Protein AF-A0A838TZ00-F1 (afdb_monomer_lite)

Structure (mmCIF, N/CA/C/O backbone):
data_AF-A0A838TZ00-F1
#
_entry.id   AF-A0A838TZ00-F1
#
loop_
_atom_site.group_PDB
_atom_site.id
_atom_site.type_symbol
_atom_site.label_atom_id
_atom_site.label_alt_id
_atom_site.label_comp_id
_atom_site.label_asym_id
_atom_site.label_entity_id
_atom_site.label_seq_id
_atom_site.pdbx_PDB_ins_code
_atom_site.Cartn_x
_atom_site.Cartn_y
_atom_site.Cartn_z
_atom_site.occupancy
_atom_site.B_iso_or_equiv
_atom_site.auth_seq_id
_atom_site.auth_comp_id
_atom_site.auth_asym_id
_atom_site.auth_atom_id
_atom_site.pdbx_PDB_model_num
ATOM 1 N N . ALA A 1 1 ? 27.519 -2.259 -32.009 1.00 69.12 1 ALA A N 1
ATOM 2 C CA . ALA A 1 1 ? 26.395 -1.758 -32.827 1.00 69.12 1 ALA A CA 1
ATOM 3 C C . ALA A 1 1 ? 25.475 -2.921 -33.179 1.00 69.12 1 ALA A C 1
ATOM 5 O O . ALA A 1 1 ? 25.953 -3.898 -33.750 1.00 69.12 1 ALA A O 1
ATOM 6 N N . LEU A 1 2 ? 24.196 -2.841 -32.804 1.00 78.75 2 LEU A N 1
ATOM 7 C CA . LEU A 1 2 ? 23.171 -3.764 -33.293 1.00 78.75 2 LEU A CA 1
ATOM 8 C C . LEU A 1 2 ? 22.953 -3.469 -34.786 1.00 78.75 2 LEU A C 1
ATOM 10 O O . LEU A 1 2 ? 22.791 -2.309 -35.154 1.00 78.75 2 LEU A O 1
ATOM 14 N N . ARG A 1 3 ? 23.019 -4.486 -35.647 1.00 84.69 3 ARG A N 1
ATOM 15 C CA . ARG A 1 3 ? 22.801 -4.354 -37.095 1.00 84.69 3 ARG A CA 1
ATOM 16 C C . ARG A 1 3 ? 21.682 -5.307 -37.485 1.00 84.69 3 ARG A C 1
ATOM 18 O O . ARG A 1 3 ? 21.780 -6.484 -37.151 1.00 84.69 3 ARG A O 1
ATOM 25 N N . LEU A 1 4 ? 20.656 -4.775 -38.138 1.00 83.44 4 LEU A N 1
ATOM 26 C CA . LEU A 1 4 ? 19.490 -5.506 -38.623 1.00 83.44 4 LEU A CA 1
ATOM 27 C C . LEU A 1 4 ? 19.186 -5.029 -40.042 1.00 83.44 4 LEU A C 1
ATOM 29 O O . LEU A 1 4 ? 19.286 -3.833 -40.330 1.00 83.44 4 LEU A O 1
ATOM 33 N N . ARG A 1 5 ? 18.829 -5.955 -40.923 1.00 87.56 5 ARG A N 1
ATOM 34 C CA . ARG A 1 5 ? 18.183 -5.667 -42.208 1.00 87.56 5 ARG A CA 1
ATOM 35 C C . ARG A 1 5 ? 16.665 -5.549 -42.007 1.00 87.56 5 ARG A C 1
ATOM 37 O O . ARG A 1 5 ? 16.161 -5.962 -40.960 1.00 87.56 5 ARG A O 1
ATOM 44 N N . PRO A 1 6 ? 15.912 -5.008 -42.984 1.00 83.25 6 PRO A N 1
ATOM 45 C CA . PRO A 1 6 ? 14.455 -5.095 -42.956 1.00 83.25 6 PRO A CA 1
ATOM 46 C C . PRO A 1 6 ? 13.998 -6.539 -42.691 1.00 83.25 6 PRO A C 1
ATOM 48 O O . PRO A 1 6 ? 14.545 -7.469 -43.280 1.00 83.25 6 PRO A O 1
ATOM 51 N N . ASN A 1 7 ? 13.024 -6.703 -41.794 1.00 81.25 7 ASN A N 1
ATOM 52 C CA . ASN A 1 7 ? 12.459 -7.983 -41.339 1.00 81.25 7 ASN A CA 1
ATOM 53 C C . ASN A 1 7 ? 13.383 -8.889 -40.496 1.00 81.25 7 ASN A C 1
ATOM 55 O O . ASN A 1 7 ? 12.968 -9.983 -40.119 1.00 81.25 7 ASN A O 1
ATOM 59 N N . GLU A 1 8 ? 14.596 -8.457 -40.134 1.00 89.94 8 GLU A N 1
ATOM 60 C CA . GLU A 1 8 ? 15.416 -9.175 -39.149 1.00 89.94 8 GLU A CA 1
ATOM 61 C C . GLU A 1 8 ? 15.035 -8.771 -37.719 1.00 89.94 8 GLU A C 1
ATOM 63 O O . GLU A 1 8 ? 14.892 -7.589 -37.399 1.00 89.94 8 GLU A O 1
ATOM 68 N N . SER A 1 9 ? 14.934 -9.756 -36.828 1.00 84.88 9 SER A N 1
ATOM 69 C CA . SER A 1 9 ? 14.773 -9.545 -35.392 1.00 84.88 9 SER A CA 1
ATOM 70 C C . SER A 1 9 ? 15.991 -10.071 -34.637 1.00 84.88 9 SER A C 1
ATOM 72 O O . SER A 1 9 ? 16.660 -11.019 -35.052 1.00 84.88 9 SER A O 1
ATOM 74 N N . ARG A 1 10 ? 16.315 -9.431 -33.510 1.00 84.38 10 ARG A N 1
ATOM 75 C CA . ARG A 1 10 ? 17.354 -9.912 -32.600 1.00 84.38 10 ARG A CA 1
ATOM 76 C C . ARG A 1 10 ? 16.986 -9.593 -31.164 1.00 84.38 10 ARG A C 1
ATOM 78 O O . ARG A 1 10 ? 16.705 -8.445 -30.833 1.00 84.38 10 ARG A O 1
ATOM 85 N N . THR A 1 11 ? 17.070 -10.603 -30.313 1.00 85.19 11 THR A N 1
ATOM 86 C CA . THR A 1 11 ? 16.942 -10.441 -28.866 1.00 85.19 11 THR A CA 1
ATOM 87 C C . THR A 1 11 ? 18.262 -9.942 -28.288 1.00 85.19 11 THR A C 1
ATOM 89 O O . THR A 1 11 ? 19.331 -10.476 -28.596 1.00 85.19 11 THR A O 1
ATOM 92 N N . VAL A 1 12 ? 18.190 -8.910 -27.451 1.00 82.81 12 VAL A N 1
ATOM 93 C CA . VAL A 1 12 ? 19.322 -8.393 -26.676 1.00 82.81 12 VAL A CA 1
ATOM 94 C C . VAL A 1 12 ? 18.981 -8.536 -25.201 1.00 82.81 12 VAL A C 1
ATOM 96 O O . VAL A 1 12 ? 17.941 -8.057 -24.759 1.00 82.81 12 VAL A O 1
ATOM 99 N N . THR A 1 13 ? 19.867 -9.175 -24.443 1.00 83.19 13 THR A N 1
ATOM 100 C CA . THR A 1 13 ? 19.720 -9.304 -22.992 1.00 83.19 13 THR A CA 1
ATOM 101 C C . THR A 1 13 ? 20.388 -8.124 -22.300 1.00 83.19 13 THR A C 1
ATOM 103 O O . THR A 1 13 ? 21.567 -7.851 -22.532 1.00 83.19 13 THR A O 1
ATOM 106 N N . VAL A 1 14 ? 19.644 -7.448 -21.427 1.00 80.94 14 VAL A N 1
ATOM 107 C CA . VAL A 1 14 ? 20.158 -6.397 -20.544 1.00 80.94 14 VAL A CA 1
ATOM 108 C C . VAL A 1 14 ? 20.059 -6.904 -19.112 1.00 80.94 14 VAL A C 1
ATOM 110 O O . VAL A 1 14 ? 18.968 -7.190 -18.630 1.00 80.94 14 VAL A O 1
ATOM 113 N N . ASN A 1 15 ? 21.201 -7.017 -18.434 1.00 84.94 15 ASN A N 1
ATOM 114 C CA . ASN A 1 15 ? 21.233 -7.364 -17.017 1.00 84.94 15 ASN A CA 1
ATOM 115 C C . ASN A 1 15 ? 21.097 -6.085 -16.194 1.00 84.94 15 ASN A C 1
ATOM 117 O O . ASN A 1 15 ? 21.977 -5.224 -16.232 1.00 84.94 15 ASN A O 1
ATOM 121 N N . LEU A 1 16 ? 19.998 -5.966 -15.455 1.00 84.69 16 LEU A N 1
ATOM 122 C CA . LEU A 1 16 ? 19.763 -4.861 -14.533 1.00 84.69 16 LEU A CA 1
ATOM 123 C C . LEU A 1 16 ? 20.171 -5.275 -13.121 1.00 84.69 16 LEU A C 1
ATOM 125 O O . LEU A 1 16 ? 19.889 -6.390 -12.686 1.00 84.69 16 LEU A O 1
ATOM 129 N N . LYS A 1 17 ? 20.811 -4.361 -12.393 1.00 87.00 17 LYS A N 1
ATOM 130 C CA . LYS A 1 17 ? 21.143 -4.535 -10.980 1.00 87.00 17 LYS A CA 1
ATOM 131 C C . LYS A 1 17 ? 20.644 -3.321 -10.212 1.00 87.00 17 LYS A C 1
ATOM 133 O O . LYS A 1 17 ? 21.044 -2.201 -10.519 1.00 87.00 17 LYS A O 1
ATOM 138 N N . ALA A 1 18 ? 19.797 -3.552 -9.214 1.00 87.19 18 ALA A N 1
ATOM 139 C CA . ALA A 1 18 ? 19.449 -2.519 -8.252 1.00 87.19 18 ALA A CA 1
ATOM 140 C C . ALA A 1 18 ? 20.700 -2.141 -7.450 1.00 87.19 18 ALA A C 1
ATOM 142 O O . ALA A 1 18 ? 21.422 -3.014 -6.957 1.00 87.19 18 ALA A O 1
ATOM 143 N N . LEU A 1 19 ? 20.968 -0.843 -7.359 1.00 86.25 19 LEU A N 1
ATOM 144 C CA . LEU A 1 19 ? 22.100 -0.303 -6.620 1.00 86.25 19 LEU A CA 1
ATOM 145 C C . LEU A 1 19 ? 21.624 0.259 -5.278 1.00 86.25 19 LEU A C 1
ATOM 147 O O . LEU A 1 19 ? 20.473 0.693 -5.170 1.00 86.25 19 LEU A O 1
ATOM 151 N N . PRO A 1 20 ? 22.480 0.221 -4.251 1.00 85.12 20 PRO A N 1
ATOM 152 C CA . PRO A 1 20 ? 22.176 0.866 -2.989 1.00 85.12 20 PRO A CA 1
ATOM 153 C C . PRO A 1 20 ? 22.172 2.390 -3.127 1.00 85.12 20 PRO A C 1
ATOM 155 O O . PRO A 1 20 ? 22.689 2.942 -4.099 1.00 85.12 20 PRO A O 1
ATOM 158 N N . ILE A 1 21 ? 21.559 3.064 -2.153 1.00 79.56 21 ILE A N 1
ATOM 159 C CA . ILE A 1 21 ? 21.516 4.535 -2.113 1.00 79.56 21 ILE A CA 1
ATOM 160 C C . ILE A 1 21 ? 22.908 5.100 -1.805 1.00 79.56 21 ILE A C 1
ATOM 162 O O . ILE A 1 21 ? 23.265 6.172 -2.288 1.00 79.56 21 ILE A O 1
ATOM 166 N N . ASP A 1 22 ? 23.691 4.364 -1.021 1.00 83.31 22 ASP A N 1
ATOM 167 C CA . ASP A 1 22 ? 25.067 4.682 -0.656 1.00 83.31 22 ASP A CA 1
ATOM 168 C C . ASP A 1 22 ? 25.920 3.404 -0.608 1.00 83.31 22 ASP A C 1
ATOM 170 O O . ASP A 1 22 ? 25.396 2.290 -0.594 1.00 83.31 22 ASP A O 1
ATOM 174 N N . ASP A 1 23 ? 27.243 3.554 -0.539 1.00 83.12 23 ASP A N 1
ATOM 175 C CA . ASP A 1 23 ? 28.192 2.427 -0.528 1.00 83.12 23 ASP A CA 1
ATOM 176 C C . ASP A 1 23 ? 28.057 1.501 0.698 1.00 83.12 23 ASP A C 1
ATOM 178 O O . ASP A 1 23 ? 28.681 0.440 0.747 1.00 83.12 23 ASP A O 1
ATOM 182 N N . SER A 1 24 ? 27.259 1.885 1.699 1.00 75.88 24 SER A N 1
ATOM 183 C CA . SER A 1 24 ? 27.093 1.157 2.960 1.00 75.88 24 SER A CA 1
ATOM 184 C C . SER A 1 24 ? 25.763 0.411 3.084 1.00 75.88 24 SER A C 1
ATOM 186 O O . SER A 1 24 ? 25.564 -0.341 4.041 1.00 75.88 24 SER A O 1
ATOM 188 N N . SER A 1 25 ? 24.841 0.609 2.142 1.00 83.06 25 SER A N 1
ATOM 189 C CA . SER A 1 25 ? 23.479 0.086 2.214 1.00 83.06 25 SER A CA 1
ATOM 190 C C . SER A 1 25 ? 23.246 -1.068 1.241 1.00 83.06 25 SER A C 1
ATOM 192 O O . SER A 1 25 ? 23.996 -1.301 0.297 1.00 83.06 25 SER A O 1
ATOM 194 N N . ALA A 1 26 ? 22.189 -1.839 1.494 1.00 86.00 26 ALA A N 1
ATOM 195 C CA . ALA A 1 26 ? 21.619 -2.731 0.492 1.00 86.00 26 ALA A CA 1
ATOM 196 C C . ALA A 1 26 ? 20.686 -1.925 -0.435 1.00 86.00 26 ALA A C 1
ATOM 198 O O . ALA A 1 26 ? 20.138 -0.905 0.001 1.00 86.00 26 ALA A O 1
ATOM 199 N N . PRO A 1 27 ? 20.465 -2.360 -1.692 1.00 87.44 27 PRO A N 1
ATOM 200 C CA . PRO A 1 27 ? 19.412 -1.785 -2.525 1.0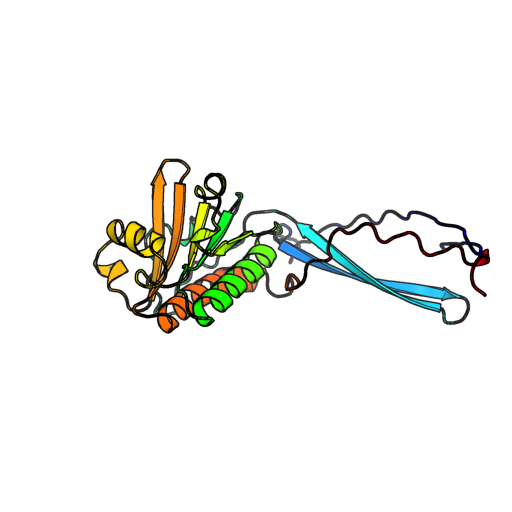0 87.44 27 PRO A CA 1
ATOM 201 C C . PRO A 1 27 ? 18.063 -1.873 -1.807 1.00 87.44 27 PRO A C 1
ATOM 203 O O . PRO A 1 27 ? 17.740 -2.895 -1.196 1.00 87.44 27 PRO A O 1
ATOM 206 N N . LEU A 1 28 ? 17.283 -0.794 -1.868 1.00 88.94 28 LEU A N 1
ATOM 207 C CA . LEU A 1 28 ? 15.944 -0.787 -1.292 1.00 88.94 28 LEU A CA 1
ATOM 208 C C . LEU A 1 28 ? 15.001 -1.655 -2.129 1.00 88.94 28 LEU A C 1
ATOM 210 O O . LEU A 1 28 ? 15.030 -1.561 -3.349 1.00 88.94 28 LEU A O 1
ATOM 214 N N . PRO A 1 29 ? 14.129 -2.467 -1.520 1.00 89.56 29 PRO A N 1
ATOM 215 C CA . PRO A 1 29 ? 13.027 -3.075 -2.249 1.00 89.56 29 PRO A CA 1
ATOM 216 C C . PRO A 1 29 ? 12.157 -2.020 -2.927 1.00 89.56 29 PRO A C 1
ATOM 218 O O . PRO A 1 29 ? 12.049 -0.892 -2.443 1.00 89.56 29 PRO A O 1
ATOM 221 N N . GLY A 1 30 ? 11.517 -2.402 -4.028 1.00 88.56 30 GLY A N 1
ATOM 222 C CA . GLY A 1 30 ? 10.577 -1.517 -4.688 1.00 88.56 30 GLY A CA 1
ATOM 223 C C . GLY A 1 30 ? 10.478 -1.671 -6.192 1.00 88.56 30 GLY A C 1
ATOM 224 O O . GLY A 1 30 ? 10.888 -2.665 -6.801 1.00 88.56 30 GLY A O 1
ATOM 225 N N . PHE A 1 31 ? 9.874 -0.650 -6.775 1.00 85.62 31 PHE A N 1
ATOM 226 C CA . PHE A 1 31 ? 9.663 -0.505 -8.202 1.00 85.62 31 PHE A CA 1
ATOM 227 C C . PHE A 1 31 ? 10.723 0.431 -8.804 1.00 85.62 31 PHE A C 1
ATOM 229 O O . PHE A 1 31 ? 11.105 1.430 -8.207 1.00 85.62 31 PHE A O 1
ATOM 236 N N . TYR A 1 32 ? 11.210 0.132 -10.001 1.00 84.19 32 TYR A N 1
ATOM 237 C CA . TYR A 1 32 ? 12.257 0.893 -10.676 1.00 84.19 32 TYR A CA 1
ATOM 238 C C . TYR A 1 32 ? 11.840 1.207 -12.108 1.00 84.19 32 TYR A C 1
ATOM 240 O O . TYR A 1 32 ? 11.400 0.328 -12.852 1.00 84.19 32 TYR A O 1
ATOM 248 N N . HIS A 1 33 ? 12.034 2.460 -12.514 1.00 83.94 33 HIS A N 1
ATOM 249 C CA . HIS A 1 33 ? 11.867 2.874 -13.901 1.00 83.94 33 HIS A CA 1
ATOM 250 C C . HIS A 1 33 ? 13.195 2.767 -14.642 1.00 83.94 33 HIS A C 1
ATOM 252 O O . HIS A 1 33 ? 14.207 3.314 -14.205 1.00 83.94 33 HIS A O 1
ATOM 258 N N . VAL A 1 34 ? 13.182 2.125 -15.807 1.00 83.81 34 VAL A N 1
ATOM 259 C CA . VAL A 1 34 ? 14.322 2.144 -16.726 1.00 83.81 34 VAL A CA 1
ATOM 260 C C . VAL A 1 34 ? 13.878 2.782 -18.031 1.00 83.81 34 VAL A C 1
ATOM 262 O O . VAL A 1 34 ? 13.031 2.246 -18.746 1.00 83.81 34 VAL A O 1
ATOM 265 N N . PHE A 1 35 ? 14.472 3.930 -18.344 1.00 85.12 35 PHE A N 1
ATOM 266 C CA . PHE A 1 35 ? 14.266 4.639 -19.600 1.00 85.12 35 PHE A CA 1
ATOM 267 C C . PHE A 1 35 ? 15.384 4.275 -20.573 1.00 85.12 35 PHE A C 1
ATOM 269 O O . PHE A 1 35 ? 16.566 4.447 -20.280 1.00 85.12 35 PHE A O 1
ATOM 276 N N . LEU A 1 36 ? 15.007 3.770 -21.741 1.00 85.31 36 LEU A N 1
ATOM 277 C CA . LEU A 1 36 ? 15.925 3.406 -22.810 1.00 85.31 36 LEU A CA 1
ATOM 278 C C . LEU A 1 36 ? 15.862 4.475 -23.896 1.00 85.31 36 LEU A C 1
ATOM 280 O O . LEU A 1 36 ? 14.789 4.784 -24.410 1.00 85.31 36 LEU A O 1
ATOM 284 N N . ARG A 1 37 ? 17.021 5.010 -24.275 1.00 87.25 37 ARG A N 1
ATOM 285 C CA . ARG A 1 37 ? 17.193 5.844 -25.467 1.00 87.25 37 ARG A CA 1
ATOM 286 C C . ARG A 1 37 ? 18.022 5.054 -26.469 1.00 87.25 37 ARG A C 1
ATOM 288 O O . ARG A 1 37 ? 19.126 4.622 -26.151 1.00 87.25 37 ARG A O 1
ATOM 295 N N . ILE A 1 38 ? 17.468 4.838 -27.655 1.00 85.94 38 ILE A N 1
ATOM 296 C CA . ILE A 1 38 ? 18.085 4.063 -28.728 1.00 85.94 38 ILE A CA 1
ATOM 297 C C . ILE A 1 38 ? 18.401 5.026 -29.866 1.00 85.94 38 ILE A C 1
ATOM 299 O O . ILE A 1 38 ? 17.497 5.628 -30.444 1.00 85.94 38 ILE A O 1
ATOM 303 N N . GLU A 1 39 ? 19.687 5.146 -30.177 1.00 88.06 39 GLU A N 1
ATOM 304 C CA . GLU A 1 39 ? 20.200 5.966 -31.272 1.00 88.06 39 GLU A CA 1
ATOM 305 C C . GLU A 1 39 ? 20.787 5.073 -32.363 1.00 88.06 39 GLU A C 1
ATOM 307 O O . GLU A 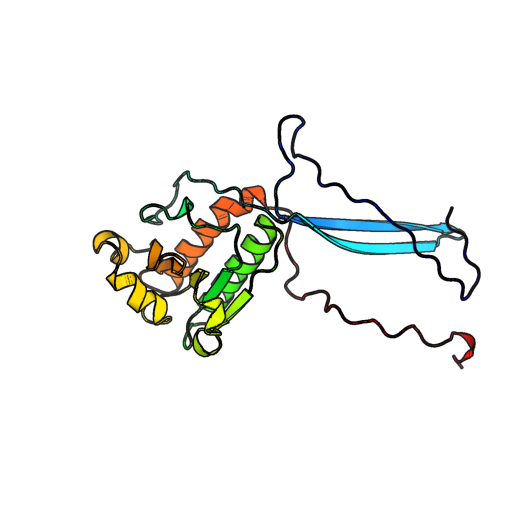1 39 ? 21.501 4.106 -32.080 1.00 88.06 39 GLU A O 1
ATOM 312 N N . GLY A 1 40 ? 20.469 5.387 -33.615 1.00 83.38 40 GLY A N 1
ATOM 313 C CA . GLY A 1 40 ? 20.948 4.686 -34.799 1.00 83.38 40 GLY A CA 1
ATOM 314 C C . GLY A 1 40 ? 21.402 5.643 -35.900 1.00 83.38 40 GLY A C 1
ATOM 315 O O . GLY A 1 40 ? 21.450 6.857 -35.724 1.00 83.38 40 GLY A O 1
ATOM 316 N N . ASN A 1 41 ? 21.746 5.080 -37.057 1.00 84.88 41 ASN A N 1
ATOM 317 C CA . ASN A 1 41 ? 22.180 5.861 -38.216 1.00 84.88 41 ASN A CA 1
ATOM 318 C C . ASN A 1 41 ? 21.028 6.702 -38.792 1.00 84.88 41 ASN A C 1
ATOM 320 O O . ASN A 1 41 ? 19.876 6.274 -38.752 1.00 84.88 41 ASN A O 1
ATOM 324 N N . GLY A 1 42 ? 21.364 7.845 -39.400 1.00 82.00 42 GLY A N 1
ATOM 325 C CA . GLY A 1 42 ? 20.399 8.694 -40.110 1.00 82.00 42 GLY A CA 1
ATOM 326 C C . GLY A 1 42 ? 19.351 9.313 -39.187 1.00 82.00 42 GLY A C 1
ATOM 327 O O . GLY A 1 42 ? 18.164 9.234 -39.485 1.00 82.00 42 GLY A O 1
ATOM 328 N N . ASP A 1 43 ? 19.788 9.849 -38.045 1.00 83.25 43 ASP A N 1
ATOM 329 C CA . ASP A 1 43 ? 18.937 10.488 -37.029 1.00 83.25 43 ASP A CA 1
ATOM 330 C C . ASP A 1 43 ? 17.851 9.573 -36.435 1.00 83.25 43 ASP A C 1
ATOM 332 O O . ASP A 1 43 ? 16.864 10.033 -35.853 1.00 83.25 43 ASP A O 1
ATOM 336 N N . LEU A 1 44 ? 18.024 8.249 -36.544 1.00 81.25 44 LEU A N 1
ATOM 337 C CA . LEU A 1 44 ? 17.100 7.295 -35.950 1.00 81.25 44 LEU A CA 1
ATOM 338 C C . LEU A 1 44 ? 17.164 7.391 -34.423 1.00 81.25 44 LEU A C 1
ATOM 340 O O . LEU A 1 44 ? 18.092 6.891 -33.792 1.00 81.25 44 LEU A O 1
ATOM 344 N N . LEU A 1 45 ? 16.123 7.974 -33.840 1.00 86.25 45 LEU A N 1
ATOM 345 C CA . LEU A 1 45 ? 15.937 8.089 -32.401 1.00 86.25 45 LEU A CA 1
ATOM 346 C C . LEU A 1 45 ? 14.665 7.350 -31.980 1.00 86.25 45 LEU A C 1
ATOM 348 O O . LEU A 1 45 ? 13.583 7.560 -32.541 1.00 86.25 45 LEU A O 1
ATOM 352 N N . ARG A 1 46 ? 14.789 6.454 -31.002 1.00 84.06 46 ARG A N 1
ATOM 353 C CA . ARG A 1 46 ? 13.669 5.731 -30.387 1.00 84.06 46 ARG A CA 1
ATOM 354 C C . ARG A 1 46 ? 13.815 5.729 -28.872 1.00 84.06 46 ARG A C 1
ATOM 356 O O . ARG A 1 46 ? 14.921 5.801 -28.342 1.00 84.06 46 ARG A O 1
ATOM 363 N N . TYR A 1 47 ? 12.685 5.607 -28.191 1.00 84.62 47 TYR A N 1
ATOM 364 C CA . TYR A 1 47 ? 12.625 5.515 -26.741 1.00 84.62 47 TYR A CA 1
ATOM 365 C C . TYR A 1 47 ? 11.871 4.257 -26.333 1.00 84.62 47 TYR A C 1
ATOM 367 O O . TYR A 1 47 ? 10.918 3.852 -26.997 1.00 84.62 47 TYR A O 1
ATOM 375 N N . GLY A 1 48 ? 12.308 3.657 -25.237 1.00 83.06 48 GLY A N 1
ATOM 376 C CA . GLY A 1 48 ? 11.625 2.568 -24.564 1.00 83.06 48 GLY A CA 1
ATOM 377 C C . GLY A 1 48 ? 11.545 2.854 -23.075 1.00 83.06 48 GLY A C 1
ATOM 378 O O . GLY A 1 48 ? 12.315 3.645 -22.530 1.00 83.06 48 GLY A O 1
ATOM 379 N N . TRP A 1 49 ? 10.615 2.194 -22.410 1.00 80.44 49 TRP A N 1
ATOM 380 C CA . TRP A 1 49 ? 10.541 2.182 -20.961 1.00 80.44 49 TRP A CA 1
ATOM 381 C C . TRP A 1 49 ? 10.197 0.766 -20.512 1.00 80.44 49 TRP A C 1
ATOM 383 O O . TRP A 1 49 ? 9.369 0.101 -21.132 1.00 80.44 49 TRP A O 1
ATOM 393 N N . MET A 1 50 ? 10.862 0.311 -19.456 1.00 82.50 50 MET A N 1
ATOM 394 C CA . MET A 1 50 ? 10.540 -0.919 -18.745 1.00 82.50 50 MET A CA 1
ATOM 395 C C . MET A 1 50 ? 10.400 -0.676 -17.240 1.00 82.50 50 MET A C 1
ATOM 397 O O . MET A 1 50 ? 11.019 0.222 -16.657 1.00 82.50 50 MET A O 1
ATOM 401 N N . GLU A 1 51 ? 9.581 -1.515 -16.624 1.00 83.44 51 GLU A N 1
ATOM 402 C CA . GLU A 1 51 ? 9.414 -1.605 -15.181 1.00 83.44 51 GLU A CA 1
ATOM 403 C C . GLU A 1 51 ? 10.313 -2.729 -14.668 1.00 83.44 51 GLU A C 1
ATOM 405 O O . GLU A 1 51 ? 10.278 -3.844 -15.188 1.00 83.44 51 GLU A O 1
ATOM 410 N N . ALA A 1 52 ? 11.127 -2.443 -13.658 1.00 86.62 52 ALA A N 1
ATOM 411 C CA . ALA A 1 52 ? 11.899 -3.449 -12.946 1.00 86.62 52 ALA A CA 1
ATOM 412 C C . ALA A 1 52 ? 11.449 -3.483 -11.488 1.00 86.62 52 ALA A C 1
ATOM 414 O O . ALA A 1 52 ? 11.114 -2.460 -10.898 1.00 86.62 52 ALA A O 1
ATOM 415 N N . ARG A 1 53 ? 11.410 -4.675 -10.903 1.00 87.75 53 ARG A N 1
ATOM 416 C CA . ARG A 1 53 ? 10.886 -4.894 -9.557 1.00 87.75 53 ARG A CA 1
ATOM 417 C C . ARG A 1 53 ? 11.928 -5.623 -8.725 1.00 87.75 53 ARG A C 1
ATOM 419 O O . ARG A 1 53 ? 12.456 -6.640 -9.169 1.00 87.75 53 ARG A O 1
ATOM 426 N N . LEU A 1 54 ? 12.205 -5.110 -7.529 1.00 90.12 54 LEU A N 1
ATOM 427 C CA . LEU A 1 54 ? 12.987 -5.794 -6.504 1.00 90.12 54 LEU A CA 1
ATOM 428 C C . LEU A 1 54 ? 12.064 -6.105 -5.321 1.00 90.12 54 LEU A C 1
ATOM 430 O O . LEU A 1 54 ? 11.860 -5.234 -4.472 1.00 90.12 54 LEU A O 1
ATOM 434 N N . PRO A 1 55 ? 11.477 -7.312 -5.262 1.00 91.06 55 PRO A N 1
ATOM 435 C CA . PRO A 1 55 ? 10.648 -7.709 -4.137 1.00 91.06 55 PRO A CA 1
ATOM 436 C C . PRO A 1 55 ? 11.431 -7.698 -2.824 1.00 91.06 55 PRO A C 1
ATOM 438 O O . PRO A 1 55 ? 12.573 -8.154 -2.767 1.00 91.06 55 PRO A O 1
ATOM 441 N N . GLY A 1 56 ? 10.802 -7.217 -1.757 1.00 89.62 56 GLY A N 1
ATOM 442 C CA . GLY A 1 56 ? 11.370 -7.287 -0.416 1.00 89.62 56 GLY A CA 1
ATOM 443 C C . GLY A 1 56 ? 10.590 -6.482 0.614 1.00 89.62 56 GLY A C 1
ATOM 444 O O . GLY A 1 56 ? 9.540 -5.896 0.329 1.00 89.62 56 GLY A O 1
ATOM 445 N N . ARG A 1 57 ? 11.097 -6.480 1.845 1.00 89.56 57 ARG A N 1
ATOM 446 C CA . ARG A 1 57 ? 10.455 -5.811 2.976 1.00 89.56 57 ARG A CA 1
ATOM 447 C C . ARG A 1 57 ? 10.598 -4.292 2.877 1.00 89.56 57 ARG A C 1
ATOM 449 O O . ARG A 1 57 ? 11.710 -3.769 2.934 1.00 89.56 57 ARG A O 1
ATOM 456 N N . ALA A 1 58 ? 9.469 -3.587 2.811 1.00 89.81 58 ALA A N 1
ATOM 457 C CA . ALA A 1 58 ? 9.466 -2.129 2.835 1.00 89.81 58 ALA A CA 1
ATOM 458 C C . ALA A 1 58 ? 10.103 -1.594 4.125 1.00 89.81 58 ALA A C 1
ATOM 460 O O . ALA A 1 58 ? 9.844 -2.083 5.231 1.00 89.81 58 ALA A O 1
ATOM 461 N N . LYS A 1 59 ? 10.920 -0.550 3.980 1.00 90.00 59 LYS A N 1
ATOM 462 C CA . LYS A 1 59 ? 11.433 0.219 5.113 1.00 90.00 59 LYS A CA 1
ATOM 463 C C . LYS A 1 59 ? 10.327 1.142 5.620 1.00 90.00 59 LYS A C 1
ATOM 465 O O . LYS A 1 59 ? 9.705 1.844 4.829 1.00 90.00 59 LYS A O 1
ATOM 470 N N . ILE A 1 60 ? 10.095 1.148 6.930 1.00 91.44 60 ILE A N 1
ATOM 471 C CA . ILE A 1 60 ? 9.044 1.946 7.571 1.00 91.44 60 ILE A CA 1
ATOM 472 C C . ILE A 1 60 ? 9.684 2.913 8.562 1.00 91.44 60 ILE A C 1
ATOM 474 O O . ILE A 1 60 ? 10.493 2.518 9.400 1.00 91.44 60 ILE A O 1
ATOM 478 N N . ASP A 1 61 ? 9.306 4.182 8.466 1.00 92.00 61 ASP A N 1
ATOM 479 C CA . ASP A 1 61 ? 9.571 5.181 9.491 1.00 92.00 61 ASP A CA 1
ATOM 480 C C . ASP A 1 61 ? 8.624 5.006 10.675 1.00 92.00 61 ASP A C 1
ATOM 482 O O . ASP A 1 61 ? 7.407 5.063 10.512 1.00 92.00 61 ASP A O 1
ATOM 486 N N . THR A 1 62 ? 9.181 4.826 11.866 1.00 91.19 62 THR A N 1
ATOM 487 C CA . THR A 1 62 ? 8.400 4.641 13.095 1.00 91.19 62 THR A CA 1
ATOM 488 C C . THR A 1 62 ? 8.255 5.930 13.906 1.00 91.19 62 THR A C 1
ATOM 490 O O . THR A 1 62 ? 7.545 5.937 14.909 1.00 91.19 62 THR A O 1
ATOM 493 N N . GLU A 1 63 ? 8.873 7.040 13.481 1.00 87.44 63 GLU A N 1
ATOM 494 C CA . GLU A 1 63 ? 8.753 8.326 14.173 1.00 87.44 63 GLU A CA 1
ATOM 495 C C . GLU A 1 63 ? 7.342 8.912 14.027 1.00 87.44 63 GLU A C 1
ATOM 497 O O . GLU A 1 63 ? 6.967 9.410 12.968 1.00 87.44 63 GLU A O 1
ATOM 502 N N . THR A 1 64 ? 6.546 8.950 15.092 1.00 73.44 64 THR A N 1
ATOM 503 C CA . THR A 1 64 ? 5.205 9.557 15.063 1.00 73.44 64 THR A CA 1
ATOM 504 C C . THR A 1 64 ? 5.276 11.081 15.226 1.00 73.44 64 THR A C 1
ATOM 506 O O . THR A 1 64 ? 5.675 11.573 16.279 1.00 73.44 64 THR A O 1
ATOM 509 N N . LYS A 1 65 ? 4.868 11.841 14.197 1.00 75.44 65 LYS A N 1
ATOM 510 C CA . LYS A 1 65 ? 4.843 13.327 14.190 1.00 75.44 65 LYS A CA 1
ATOM 511 C C . LYS A 1 65 ? 3.460 13.925 13.904 1.00 75.44 65 LYS A C 1
ATOM 513 O O . LYS A 1 65 ? 3.349 15.105 13.586 1.00 75.44 65 LYS A O 1
ATOM 518 N N . THR A 1 66 ? 2.410 13.115 13.961 1.00 84.25 66 THR A N 1
ATOM 519 C CA . THR A 1 66 ? 1.051 13.507 13.573 1.00 84.25 66 THR A CA 1
ATOM 520 C C . THR A 1 66 ? 0.038 13.079 14.624 1.00 84.25 66 THR A C 1
ATOM 522 O O . THR A 1 66 ? 0.365 12.360 15.564 1.00 84.25 66 THR A O 1
ATOM 525 N N . ASN A 1 67 ? -1.211 13.515 14.458 1.00 90.56 67 ASN A N 1
ATOM 526 C CA . ASN A 1 67 ? -2.300 13.205 15.387 1.00 90.56 67 ASN A CA 1
ATOM 527 C C . ASN A 1 67 ? -2.877 11.788 15.198 1.00 90.56 67 ASN A C 1
ATOM 529 O O . ASN A 1 67 ? -3.935 11.490 15.745 1.00 90.56 67 ASN A O 1
ATOM 533 N N . VAL A 1 68 ? -2.272 10.945 14.350 1.00 96.00 68 VAL A N 1
ATOM 534 C CA . VAL A 1 68 ? -2.722 9.559 14.144 1.00 96.00 68 VAL A CA 1
ATOM 535 C C . VAL A 1 68 ? -2.268 8.716 15.326 1.00 96.00 68 VAL A C 1
ATOM 537 O O . VAL A 1 68 ? -1.079 8.660 15.637 1.00 96.00 68 VAL A O 1
ATOM 540 N N . VAL A 1 69 ? -3.220 8.056 15.982 1.00 96.69 69 VAL A N 1
ATOM 541 C CA . VAL A 1 69 ? -2.920 7.160 17.099 1.00 96.69 69 VAL A CA 1
ATOM 542 C C . VAL A 1 69 ? -2.588 5.780 16.542 1.00 96.69 69 VAL A C 1
ATOM 544 O O . VAL A 1 69 ? -3.404 5.152 15.870 1.00 96.69 69 VAL A O 1
ATOM 547 N N . TYR A 1 70 ? -1.380 5.305 16.818 1.00 96.25 70 TYR A N 1
ATOM 548 C CA . TYR A 1 70 ? -0.919 3.988 16.395 1.00 96.25 70 TYR A CA 1
ATOM 549 C C . TYR A 1 70 ? -1.104 2.976 17.522 1.00 96.25 70 TYR A C 1
ATOM 551 O O . TYR A 1 70 ? -0.605 3.172 18.629 1.00 96.25 70 TYR A O 1
ATOM 559 N N . GLY A 1 71 ? -1.823 1.894 17.231 1.00 94.88 71 GLY A N 1
ATOM 560 C CA . GLY A 1 71 ? -1.900 0.731 18.105 1.00 94.88 71 GLY A CA 1
ATOM 561 C C . GLY A 1 71 ? -0.572 -0.019 18.193 1.00 94.88 71 GLY A C 1
ATOM 562 O O . GLY A 1 71 ? 0.362 0.208 17.418 1.00 94.88 71 GLY A O 1
ATOM 563 N N . GLU A 1 72 ? -0.499 -0.957 19.133 1.00 91.69 72 GLU A N 1
ATOM 564 C CA . GLU A 1 72 ? 0.678 -1.806 19.295 1.00 91.69 72 GLU A CA 1
ATOM 565 C C . GLU A 1 72 ? 0.985 -2.593 18.012 1.00 91.69 72 GLU A C 1
ATOM 567 O O . GLU A 1 72 ? 0.090 -3.064 17.309 1.00 91.69 72 GLU A O 1
ATOM 572 N N . ASN A 1 73 ? 2.276 -2.754 17.713 1.00 91.50 73 ASN A N 1
ATOM 573 C CA . ASN A 1 73 ? 2.786 -3.602 16.629 1.00 91.50 73 ASN A CA 1
ATOM 574 C C . ASN A 1 73 ? 2.305 -3.254 15.206 1.00 91.50 73 ASN A C 1
ATOM 576 O O . ASN A 1 73 ? 2.525 -4.053 14.293 1.00 91.50 73 ASN A O 1
ATOM 580 N N . VAL A 1 74 ? 1.715 -2.071 14.978 1.00 94.94 74 VAL A N 1
ATOM 581 C CA . VAL A 1 74 ? 1.2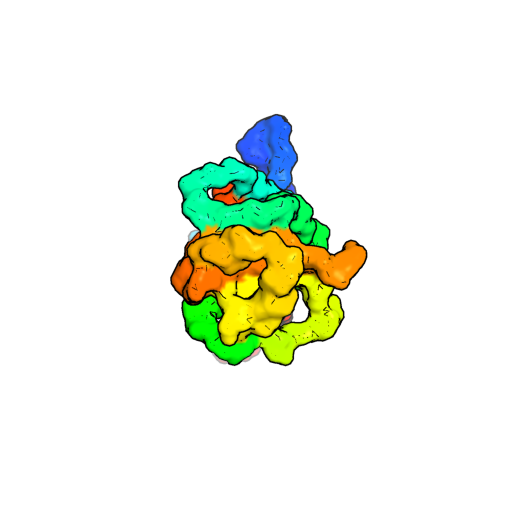92 -1.615 13.638 1.00 94.94 74 VAL A CA 1
ATOM 582 C C . VAL A 1 74 ? 2.457 -1.612 12.649 1.00 94.94 74 VAL A C 1
ATOM 584 O O . VAL A 1 74 ? 2.352 -2.167 11.560 1.00 94.94 74 VAL A O 1
ATOM 587 N N . PHE A 1 75 ? 3.605 -1.056 13.038 1.00 93.69 75 PHE A N 1
ATOM 588 C CA . PHE A 1 75 ? 4.797 -1.019 12.179 1.00 93.69 75 PHE A CA 1
ATOM 589 C C . PHE A 1 75 ? 5.520 -2.370 12.063 1.00 93.69 75 PHE A C 1
ATOM 591 O O . PHE A 1 75 ? 6.480 -2.504 11.307 1.00 93.69 75 PHE A O 1
ATOM 598 N N . SER A 1 76 ? 5.061 -3.380 12.803 1.00 91.94 76 SER A N 1
ATOM 599 C CA . SER A 1 76 ? 5.528 -4.764 12.706 1.00 91.94 76 SER A CA 1
ATOM 600 C C . SER A 1 76 ? 4.602 -5.637 11.856 1.00 91.94 76 SER A C 1
ATOM 602 O O . SER A 1 76 ? 4.818 -6.847 11.805 1.00 91.94 76 SER A O 1
ATOM 604 N N . PHE A 1 77 ? 3.572 -5.056 11.228 1.00 93.56 77 PHE A N 1
ATOM 605 C CA . PHE A 1 77 ? 2.744 -5.746 10.242 1.00 93.56 77 PHE A CA 1
ATOM 606 C C . PHE A 1 77 ? 3.620 -6.280 9.101 1.00 93.56 77 PHE A C 1
ATOM 608 O O . PHE A 1 77 ? 4.501 -5.577 8.596 1.00 93.56 77 PHE A O 1
ATOM 615 N N . ASP A 1 78 ? 3.412 -7.543 8.732 1.00 91.94 78 ASP A N 1
ATOM 616 C CA . ASP A 1 78 ? 4.257 -8.214 7.751 1.00 91.94 78 ASP A CA 1
ATOM 617 C C . ASP A 1 78 ? 3.858 -7.830 6.322 1.00 91.94 78 ASP A C 1
ATOM 619 O O . ASP A 1 78 ? 2.842 -8.279 5.792 1.00 91.94 78 ASP A O 1
ATOM 623 N N . LEU A 1 79 ? 4.686 -6.986 5.708 1.00 92.25 79 LEU A N 1
ATOM 624 C CA . LEU A 1 79 ? 4.557 -6.556 4.316 1.00 92.25 79 LEU A CA 1
ATOM 625 C C . LEU A 1 79 ? 5.325 -7.463 3.339 1.00 92.25 79 LEU A C 1
ATOM 627 O O . LEU A 1 79 ? 5.309 -7.207 2.136 1.00 92.25 79 LEU A O 1
ATOM 631 N N . ASP A 1 80 ? 6.022 -8.495 3.829 1.00 89.31 80 ASP A N 1
ATOM 632 C CA . ASP A 1 80 ? 6.829 -9.408 3.012 1.00 89.31 80 ASP A CA 1
ATOM 633 C C . ASP A 1 80 ? 6.064 -10.668 2.569 1.00 89.31 80 ASP A C 1
ATOM 635 O O . ASP A 1 80 ? 6.648 -11.689 2.209 1.00 89.31 80 ASP A O 1
ATOM 639 N N . ARG A 1 81 ? 4.733 -10.591 2.537 1.00 88.81 81 ARG A N 1
ATOM 640 C CA . ARG A 1 81 ? 3.839 -11.684 2.139 1.00 88.81 81 ARG A CA 1
ATOM 641 C C . ARG A 1 81 ? 2.760 -11.203 1.161 1.00 88.81 81 ARG A C 1
ATOM 643 O O . ARG A 1 81 ? 2.559 -9.993 1.037 1.00 88.81 81 ARG A O 1
ATOM 650 N N . PRO A 1 82 ? 2.073 -12.111 0.439 1.00 90.25 82 PRO A N 1
ATOM 651 C CA . PRO A 1 82 ? 0.892 -11.743 -0.337 1.00 90.25 82 PRO A CA 1
ATOM 652 C C . PRO A 1 82 ? -0.128 -11.041 0.561 1.00 90.25 82 PRO A C 1
ATOM 654 O O . PRO A 1 82 ? -0.439 -11.545 1.639 1.00 90.25 82 PRO A O 1
ATOM 657 N N . LEU A 1 83 ? -0.602 -9.872 0.136 1.00 92.50 83 LEU A N 1
ATOM 658 C CA . LEU A 1 83 ? -1.545 -9.049 0.884 1.00 92.50 83 LEU A CA 1
ATOM 659 C C . LEU A 1 83 ? -2.528 -8.365 -0.063 1.00 92.50 83 LEU A C 1
ATOM 661 O O . LEU A 1 83 ? -2.217 -8.114 -1.233 1.00 92.50 83 LEU A O 1
ATOM 665 N N . ALA A 1 84 ? -3.692 -8.024 0.476 1.00 95.88 84 ALA A N 1
ATOM 666 C CA . ALA A 1 84 ? -4.723 -7.290 -0.232 1.00 95.88 84 ALA A CA 1
ATOM 667 C C . ALA A 1 84 ? -5.127 -6.027 0.531 1.00 95.88 84 ALA A C 1
ATOM 669 O O . ALA A 1 84 ? -5.260 -6.034 1.755 1.00 95.88 84 ALA A O 1
ATOM 670 N N . VAL A 1 85 ? -5.366 -4.945 -0.203 1.00 97.88 85 VAL A N 1
ATOM 671 C CA . VAL A 1 85 ? -5.996 -3.732 0.322 1.00 97.88 85 VAL A CA 1
ATOM 672 C C . VAL A 1 85 ? -7.495 -3.818 0.059 1.00 97.88 85 VAL A C 1
ATOM 674 O O . VAL A 1 85 ? -7.916 -4.097 -1.063 1.00 97.88 85 VAL A O 1
ATOM 677 N N . VAL A 1 86 ? -8.310 -3.593 1.084 1.00 97.94 86 VAL A N 1
ATOM 678 C CA . VAL A 1 86 ? -9.762 -3.776 1.009 1.00 97.94 86 VAL A CA 1
ATOM 679 C C . VAL A 1 86 ? -10.479 -2.525 1.491 1.00 97.94 86 VAL A C 1
ATOM 681 O O . VAL A 1 86 ? -10.258 -2.061 2.612 1.00 97.94 86 VAL A O 1
ATOM 684 N N . TYR A 1 87 ? -11.377 -2.014 0.656 1.00 97.88 87 TYR A N 1
ATOM 685 C CA . TYR A 1 87 ? -12.336 -0.966 1.010 1.00 97.88 87 TYR A CA 1
ATOM 686 C C . TYR A 1 87 ? -13.759 -1.544 1.040 1.00 97.88 87 TYR A C 1
ATOM 688 O O . TYR A 1 87 ? -14.001 -2.671 0.607 1.00 97.88 87 TYR A O 1
ATOM 696 N N . GLY A 1 88 ? -14.702 -0.814 1.627 1.00 95.75 88 GLY A N 1
ATOM 697 C CA . GLY A 1 88 ? -16.041 -1.325 1.904 1.00 95.75 88 GLY A CA 1
ATOM 698 C C . GLY A 1 88 ? -17.021 -1.273 0.725 1.00 95.75 88 GLY A C 1
ATOM 699 O O . GLY A 1 88 ? -16.870 -0.474 -0.192 1.00 95.75 88 GLY A O 1
ATOM 700 N N . ASP A 1 89 ? -18.094 -2.067 0.793 1.00 89.00 89 ASP A N 1
ATOM 701 C CA . ASP A 1 89 ? -19.111 -2.204 -0.277 1.00 89.00 89 ASP A CA 1
ATOM 702 C C . ASP A 1 89 ? -19.935 -0.937 -0.542 1.00 89.00 89 ASP A C 1
ATOM 704 O O . ASP A 1 89 ? -20.601 -0.779 -1.563 1.00 89.00 89 ASP A O 1
ATOM 708 N N . LYS A 1 90 ? -19.978 -0.050 0.454 1.00 82.25 90 LYS A N 1
ATOM 709 C CA . LYS A 1 90 ? -20.707 1.226 0.419 1.00 82.25 90 LYS A CA 1
ATOM 710 C C . LYS A 1 90 ? -19.770 2.390 0.710 1.00 82.25 90 LYS A C 1
ATOM 712 O O . LYS A 1 90 ? -20.186 3.415 1.250 1.00 82.25 90 LYS A O 1
ATOM 717 N N . SER A 1 91 ? -18.491 2.196 0.419 1.00 88.44 91 SER A N 1
ATOM 718 C CA . SER A 1 91 ? -17.473 3.211 0.602 1.00 88.44 91 SER A CA 1
ATOM 719 C C . SER A 1 91 ? -17.718 4.389 -0.348 1.00 88.44 91 SER A C 1
ATOM 721 O O . SER A 1 91 ? -17.992 4.178 -1.532 1.00 88.44 91 SER A O 1
ATOM 723 N N . PRO A 1 92 ? -17.628 5.642 0.133 1.00 93.44 92 PRO A N 1
ATOM 724 C CA . PRO A 1 92 ? -17.577 6.789 -0.760 1.00 93.44 92 PRO A CA 1
ATOM 725 C C . PRO A 1 92 ? -16.333 6.705 -1.654 1.00 93.44 92 PRO A C 1
ATOM 727 O O . PRO A 1 92 ? -15.361 6.026 -1.321 1.00 93.44 92 PRO A O 1
ATOM 730 N N . ILE A 1 93 ? -16.331 7.461 -2.758 1.00 94.88 93 ILE A N 1
ATOM 731 C CA . ILE A 1 93 ? -15.187 7.553 -3.688 1.00 94.88 93 ILE A CA 1
ATOM 732 C C . ILE A 1 93 ? -13.874 7.841 -2.940 1.00 94.88 93 ILE A C 1
ATOM 734 O O . ILE A 1 93 ? -12.833 7.302 -3.291 1.00 94.88 93 ILE A O 1
ATOM 738 N N . GLN A 1 94 ? -13.935 8.615 -1.858 1.00 95.56 94 GLN A N 1
ATOM 739 C CA . GLN A 1 94 ? -12.790 8.926 -1.006 1.00 95.56 94 GLN A CA 1
ATOM 740 C C . GLN A 1 94 ? -12.095 7.681 -0.422 1.00 95.56 94 GLN A C 1
ATOM 742 O O . GLN A 1 94 ? -10.872 7.588 -0.471 1.00 95.56 94 GLN A O 1
ATOM 747 N N . ASP A 1 95 ? -12.843 6.696 0.088 1.00 96.19 95 ASP A N 1
ATOM 748 C CA . ASP A 1 95 ? -12.272 5.450 0.631 1.00 96.19 95 ASP A CA 1
ATOM 749 C C . ASP A 1 95 ? -11.597 4.631 -0.488 1.00 96.19 95 ASP A C 1
ATOM 751 O O . ASP A 1 95 ? -10.527 4.057 -0.283 1.00 96.19 95 ASP A O 1
ATOM 755 N N . LEU A 1 96 ? -12.198 4.614 -1.687 1.00 96.31 96 LEU A N 1
ATOM 756 C CA . LEU A 1 96 ? -11.638 3.969 -2.879 1.00 96.31 96 LEU A CA 1
ATOM 757 C C . LEU A 1 96 ? -10.316 4.623 -3.299 1.00 96.31 96 LEU A C 1
ATOM 759 O O . LEU A 1 96 ? -9.318 3.935 -3.508 1.00 96.31 96 LEU A O 1
ATOM 763 N N . GLU A 1 97 ? -10.293 5.950 -3.425 1.00 96.56 97 GLU A N 1
ATOM 764 C CA . GLU A 1 97 ? -9.089 6.703 -3.790 1.00 96.56 97 GLU A CA 1
ATOM 765 C C . GLU A 1 97 ? -7.983 6.533 -2.745 1.00 96.56 97 GLU A C 1
ATOM 767 O O . GLU A 1 97 ? -6.819 6.339 -3.104 1.00 96.56 97 GLU A O 1
ATOM 772 N N . THR A 1 98 ? -8.360 6.508 -1.465 1.00 97.50 98 THR A N 1
ATOM 773 C CA . THR A 1 98 ? -7.458 6.224 -0.344 1.00 97.50 98 THR A CA 1
ATOM 774 C C . THR A 1 98 ? -6.860 4.822 -0.466 1.00 97.50 98 THR A C 1
ATOM 776 O O . THR A 1 98 ? -5.642 4.664 -0.379 1.00 97.50 98 THR A O 1
ATOM 779 N N . ALA A 1 99 ? -7.682 3.801 -0.728 1.00 97.50 99 ALA A N 1
ATOM 780 C CA . ALA A 1 99 ? -7.211 2.434 -0.936 1.00 97.50 99 ALA A CA 1
ATOM 781 C C . ALA A 1 99 ? -6.259 2.336 -2.139 1.00 97.50 99 ALA A C 1
ATOM 783 O O . ALA A 1 99 ? -5.198 1.724 -2.030 1.00 97.50 99 ALA A O 1
ATOM 784 N N . TYR A 1 100 ? -6.560 3.006 -3.255 1.00 95.38 100 TYR A N 1
ATOM 785 C CA . TYR A 1 100 ? -5.643 3.082 -4.398 1.00 95.38 100 TYR A CA 1
ATOM 786 C C . TYR A 1 100 ? -4.322 3.777 -4.061 1.00 95.38 100 TYR A C 1
ATOM 788 O O . TYR A 1 100 ? -3.269 3.349 -4.534 1.00 95.38 100 TYR A O 1
ATOM 796 N N . ALA A 1 101 ? -4.347 4.851 -3.273 1.00 94.50 101 ALA A N 1
ATOM 797 C CA . ALA A 1 101 ? -3.128 5.519 -2.831 1.00 94.50 101 ALA A CA 1
ATOM 798 C C . ALA A 1 101 ? -2.265 4.585 -1.966 1.00 94.50 101 ALA A C 1
ATOM 800 O O . ALA A 1 101 ? -1.058 4.500 -2.190 1.00 94.50 101 ALA A O 1
ATOM 801 N N . VAL A 1 102 ? -2.887 3.818 -1.062 1.00 95.94 102 VAL A N 1
ATOM 802 C CA . VAL A 1 102 ? -2.211 2.785 -0.264 1.00 95.94 102 VAL A CA 1
ATOM 803 C C . VAL A 1 102 ? -1.584 1.712 -1.158 1.00 95.94 102 VAL A C 1
ATOM 805 O O . VAL A 1 102 ? -0.395 1.440 -1.022 1.00 95.94 102 VAL A O 1
ATOM 808 N N . VAL A 1 103 ? -2.347 1.141 -2.095 1.00 94.62 103 VAL A N 1
ATOM 809 C CA . VAL A 1 103 ? -1.882 0.092 -3.025 1.00 94.62 103 VAL A CA 1
ATOM 810 C C . VAL A 1 103 ? -0.685 0.561 -3.837 1.00 94.62 103 VAL A C 1
ATOM 812 O O . VAL A 1 103 ? 0.353 -0.093 -3.824 1.00 94.62 103 VAL A O 1
ATOM 815 N N . ASN A 1 104 ? -0.812 1.709 -4.507 1.00 90.94 104 ASN A N 1
ATOM 816 C CA . ASN A 1 104 ? 0.235 2.220 -5.388 1.00 90.94 104 ASN A CA 1
ATOM 817 C C . ASN A 1 104 ? 1.512 2.519 -4.605 1.00 90.94 104 ASN A C 1
ATOM 819 O O . ASN A 1 104 ? 2.600 2.133 -5.022 1.00 90.94 104 ASN A O 1
ATOM 823 N N . ALA A 1 105 ? 1.382 3.179 -3.452 1.00 92.31 105 ALA A N 1
ATOM 824 C CA . ALA A 1 105 ? 2.533 3.509 -2.631 1.00 92.31 105 ALA A CA 1
ATOM 825 C C . ALA A 1 105 ? 3.205 2.256 -2.063 1.00 92.31 105 ALA A C 1
ATOM 827 O O . ALA A 1 105 ? 4.434 2.186 -1.996 1.00 92.31 105 ALA A O 1
ATOM 828 N N . LEU A 1 106 ? 2.410 1.270 -1.644 1.00 92.88 106 LEU A N 1
ATOM 829 C CA . LEU A 1 106 ? 2.932 0.039 -1.078 1.00 92.88 106 LEU A CA 1
ATOM 830 C C . LEU A 1 106 ? 3.626 -0.801 -2.148 1.00 92.88 106 LEU A C 1
ATOM 832 O O . LEU A 1 106 ? 4.757 -1.218 -1.928 1.00 92.88 106 LEU A O 1
ATOM 836 N N . GLU A 1 107 ? 3.018 -0.979 -3.321 1.00 91.44 107 GLU A N 1
ATOM 837 C CA . GLU A 1 107 ? 3.628 -1.667 -4.464 1.00 91.44 107 GLU A CA 1
ATOM 838 C C . GLU A 1 107 ? 4.978 -1.045 -4.850 1.00 91.44 107 GLU A C 1
ATOM 840 O O . GLU A 1 107 ? 5.962 -1.769 -5.037 1.00 91.44 107 GLU A O 1
ATOM 845 N N . SER A 1 108 ? 5.058 0.290 -4.864 1.00 89.38 108 SER A N 1
ATOM 846 C CA . SER A 1 108 ? 6.310 1.027 -5.049 1.00 89.38 108 SER A CA 1
ATOM 847 C C . SER A 1 108 ? 7.364 0.708 -3.986 1.00 89.38 108 SER A C 1
ATOM 849 O O . SER A 1 108 ? 8.546 0.677 -4.314 1.00 89.38 108 SER A O 1
ATOM 851 N N . ALA A 1 109 ? 6.956 0.460 -2.739 1.00 91.69 109 ALA A N 1
ATOM 852 C CA . ALA A 1 109 ? 7.850 0.230 -1.604 1.00 91.69 109 ALA A CA 1
ATOM 853 C C . ALA A 1 109 ? 8.264 -1.235 -1.405 1.00 91.69 109 ALA A C 1
ATOM 855 O O . ALA A 1 109 ? 9.335 -1.498 -0.863 1.00 91.69 109 ALA A O 1
ATOM 856 N N . VAL A 1 110 ? 7.422 -2.196 -1.798 1.00 92.50 110 VAL A N 1
ATOM 857 C CA . VAL A 1 110 ? 7.706 -3.631 -1.622 1.00 92.50 110 VAL A CA 1
ATOM 858 C C . VAL A 1 110 ? 8.136 -4.329 -2.905 1.00 92.50 110 VAL A C 1
ATOM 860 O O . VAL A 1 110 ? 8.609 -5.461 -2.834 1.00 92.50 110 VAL A O 1
ATOM 863 N N . GLY A 1 111 ? 7.944 -3.705 -4.071 1.00 90.38 111 GLY A N 1
ATOM 864 C CA . GLY A 1 111 ? 8.359 -4.250 -5.365 1.00 90.38 111 GLY A CA 1
ATOM 865 C C . GLY A 1 111 ? 7.565 -5.477 -5.818 1.00 90.38 111 GLY A C 1
ATOM 866 O O . GLY A 1 111 ? 7.998 -6.186 -6.720 1.00 90.38 111 GLY A O 1
ATOM 867 N N . ARG A 1 112 ? 6.404 -5.755 -5.220 1.00 89.12 112 ARG A N 1
ATOM 868 C CA . ARG A 1 112 ? 5.505 -6.853 -5.611 1.00 89.12 112 ARG A CA 1
ATOM 869 C C . ARG A 1 112 ? 4.101 -6.305 -5.882 1.00 89.12 112 ARG A C 1
ATOM 871 O O . ARG A 1 112 ? 3.740 -5.319 -5.242 1.00 89.12 112 ARG A O 1
ATOM 878 N N . PRO A 1 113 ? 3.326 -6.910 -6.799 1.00 88.75 113 PRO A N 1
ATOM 879 C CA . PRO A 1 113 ? 1.951 -6.492 -7.043 1.00 88.75 113 PRO A CA 1
ATOM 880 C C . PRO A 1 113 ? 1.119 -6.539 -5.762 1.00 88.75 113 PRO A C 1
ATOM 882 O O . PRO A 1 113 ? 1.153 -7.547 -5.051 1.00 88.75 113 PRO A O 1
ATOM 885 N N . ILE A 1 114 ? 0.367 -5.474 -5.490 1.00 91.56 114 ILE A N 1
ATOM 886 C CA . ILE A 1 114 ? -0.580 -5.428 -4.374 1.00 91.56 114 ILE A CA 1
ATOM 887 C C . ILE A 1 114 ? -2.002 -5.486 -4.923 1.00 91.56 114 ILE A C 1
ATOM 889 O O . ILE A 1 114 ? -2.390 -4.698 -5.784 1.00 91.56 114 ILE A O 1
ATOM 893 N N . LYS A 1 115 ? -2.795 -6.436 -4.425 1.00 94.31 115 LYS A N 1
ATOM 894 C CA . LYS A 1 115 ? -4.187 -6.595 -4.853 1.00 94.31 115 LYS A CA 1
ATOM 895 C C . LYS A 1 115 ? -5.079 -5.591 -4.134 1.00 94.31 115 LYS A C 1
ATOM 897 O O . LYS A 1 115 ? -4.844 -5.260 -2.973 1.00 94.31 115 LYS A O 1
ATOM 902 N N . ILE A 1 116 ? -6.126 -5.149 -4.820 1.00 95.94 116 ILE A N 1
ATOM 903 C CA . ILE A 1 116 ? -7.169 -4.292 -4.262 1.00 95.94 116 ILE A CA 1
ATOM 904 C C . ILE A 1 116 ? -8.531 -4.929 -4.502 1.00 95.94 116 ILE A C 1
ATOM 906 O O . ILE A 1 116 ? -8.801 -5.403 -5.604 1.00 95.94 116 ILE A O 1
ATOM 910 N N . TYR A 1 117 ? -9.380 -4.924 -3.479 1.00 97.12 117 TYR A N 1
ATOM 911 C CA . TYR A 1 117 ? -10.737 -5.449 -3.563 1.00 97.12 117 TYR A CA 1
ATOM 912 C C . TYR A 1 117 ? -11.741 -4.491 -2.927 1.00 97.12 117 TYR A C 1
ATOM 914 O O . TYR A 1 117 ? -11.482 -3.897 -1.879 1.00 97.12 117 TYR A O 1
ATOM 922 N N . GLU A 1 118 ? -12.913 -4.390 -3.546 1.00 97.19 118 GLU A N 1
ATOM 923 C CA . GLU A 1 118 ? -14.127 -4.063 -2.804 1.00 97.19 118 GLU A CA 1
ATOM 924 C C . GLU A 1 118 ? -14.483 -5.278 -1.935 1.00 97.19 118 GLU A C 1
ATOM 926 O O . GLU A 1 118 ? -14.297 -6.421 -2.358 1.00 97.19 118 GLU A O 1
ATOM 931 N N . LEU A 1 119 ? -14.970 -5.062 -0.715 1.00 96.94 119 LEU A N 1
ATOM 932 C CA . LEU A 1 119 ? -15.175 -6.135 0.261 1.00 96.94 119 LEU A CA 1
ATOM 933 C C . LEU A 1 119 ? -16.037 -7.307 -0.267 1.00 96.94 119 LEU A C 1
ATOM 935 O O . LEU A 1 119 ? -15.706 -8.467 -0.010 1.00 96.94 119 LEU A O 1
ATOM 939 N N . LYS A 1 120 ? -17.095 -7.043 -1.037 1.00 95.62 120 LYS A N 1
ATOM 940 C CA . LYS A 1 120 ? -17.985 -8.054 -1.637 1.00 95.62 120 LYS A CA 1
ATOM 941 C C . LYS A 1 120 ? -17.276 -8.941 -2.659 1.00 95.62 120 LYS A C 1
ATOM 943 O O . LYS A 1 120 ? -17.683 -10.085 -2.851 1.00 95.62 120 LYS A O 1
ATOM 948 N N . ASP A 1 121 ? -16.213 -8.422 -3.268 1.00 96.31 121 ASP A N 1
ATOM 949 C CA . ASP A 1 121 ? -15.424 -9.086 -4.302 1.00 96.31 121 ASP A CA 1
ATOM 950 C C . ASP A 1 121 ? -14.156 -9.740 -3.726 1.00 96.31 121 ASP A C 1
ATOM 952 O O . ASP A 1 121 ? -13.395 -10.355 -4.471 1.00 96.31 121 ASP A O 1
ATOM 956 N N . LEU A 1 122 ? -13.922 -9.639 -2.407 1.00 95.50 122 LEU A N 1
ATOM 957 C CA . LEU A 1 122 ? -12.763 -10.217 -1.724 1.00 95.50 122 LEU A CA 1
ATOM 958 C C . LEU A 1 122 ? -12.828 -11.759 -1.705 1.00 95.50 122 LEU A C 1
ATOM 960 O O . LEU A 1 122 ? -13.649 -12.327 -0.960 1.00 95.50 122 LEU A O 1
ATOM 964 N N . PRO A 1 123 ? -11.923 -12.455 -2.424 1.00 94.38 123 PRO A N 1
ATOM 965 C CA . PRO A 1 123 ? -11.867 -13.913 -2.429 1.00 94.38 123 PRO A CA 1
ATOM 966 C C . PRO A 1 123 ? -11.529 -14.460 -1.040 1.00 94.38 123 PRO A C 1
ATOM 968 O O . PRO A 1 123 ? -10.836 -13.813 -0.253 1.00 94.38 123 PRO A O 1
ATOM 971 N N . LYS A 1 124 ? -12.012 -15.662 -0.706 1.00 89.50 124 LYS A N 1
ATOM 972 C CA . LYS A 1 124 ? -11.818 -16.247 0.636 1.00 89.50 124 LYS A CA 1
ATOM 973 C C . LYS A 1 124 ? -10.347 -16.551 0.916 1.00 89.50 124 LYS A C 1
ATOM 975 O O . LYS A 1 124 ? -9.888 -16.379 2.040 1.00 89.50 124 LYS A O 1
ATOM 980 N N . GLU A 1 125 ? -9.632 -16.982 -0.110 1.00 88.69 125 GLU A N 1
ATOM 981 C CA . GLU A 1 125 ? -8.215 -17.322 -0.111 1.00 88.69 125 GLU A CA 1
ATOM 982 C C . GLU A 1 125 ? -7.295 -16.117 0.153 1.00 88.69 125 GLU A C 1
ATOM 984 O O . GLU A 1 125 ? -6.198 -16.299 0.671 1.00 88.69 125 GLU A O 1
ATOM 989 N N . GLU A 1 126 ? -7.757 -14.890 -0.110 1.00 88.12 126 GLU A N 1
ATOM 990 C CA . GLU A 1 126 ? -6.986 -13.651 0.094 1.00 88.12 126 GLU A CA 1
ATOM 991 C C . GLU A 1 126 ? -7.208 -13.028 1.487 1.00 88.12 126 GLU A C 1
ATOM 993 O O . GLU A 1 126 ? -6.616 -12.004 1.818 1.00 88.12 126 GLU A O 1
ATOM 998 N N . ARG A 1 127 ? -8.052 -13.627 2.342 1.00 87.56 127 ARG A N 1
ATOM 999 C CA . ARG A 1 127 ? -8.458 -13.025 3.631 1.00 87.56 127 ARG A CA 1
ATOM 1000 C C . ARG A 1 127 ? -7.412 -13.086 4.741 1.00 87.56 127 ARG A C 1
ATOM 1002 O O . ARG A 1 127 ? -7.629 -12.490 5.785 1.00 87.56 127 ARG A O 1
ATOM 1009 N N . ALA A 1 128 ? -6.299 -13.784 4.529 1.00 87.31 128 ALA A N 1
ATOM 1010 C CA . ALA A 1 128 ? -5.272 -13.981 5.550 1.00 87.31 128 ALA A CA 1
ATOM 1011 C C . ALA A 1 128 ? -4.462 -12.705 5.862 1.00 87.31 128 ALA A C 1
ATOM 1013 O O . ALA A 1 128 ? -3.934 -12.546 6.960 1.00 87.31 128 ALA A O 1
ATOM 1014 N N . ALA A 1 129 ? -4.310 -11.790 4.904 1.00 92.69 129 ALA A N 1
ATOM 1015 C CA . ALA A 1 129 ? -3.420 -10.639 5.041 1.00 92.69 129 ALA A CA 1
ATOM 1016 C C . ALA A 1 129 ? -4.058 -9.392 4.441 1.00 92.69 129 ALA A C 1
ATOM 1018 O O . ALA A 1 129 ? -3.934 -9.138 3.242 1.00 92.69 129 ALA A O 1
ATOM 1019 N N . LEU A 1 130 ? -4.751 -8.620 5.275 1.00 96.50 130 LEU A N 1
ATOM 1020 C CA . LEU A 1 130 ? -5.563 -7.505 4.799 1.00 96.50 130 LEU A CA 1
ATOM 1021 C C . LEU A 1 130 ? -5.044 -6.167 5.308 1.00 96.50 130 LEU A C 1
ATOM 1023 O O . LEU A 1 130 ? -4.688 -6.027 6.474 1.00 96.50 130 LEU A O 1
ATOM 1027 N N . ILE A 1 131 ? -5.077 -5.163 4.442 1.00 97.94 131 ILE A N 1
ATOM 1028 C CA . ILE A 1 131 ? -5.019 -3.757 4.827 1.00 97.94 131 ILE A CA 1
ATOM 1029 C C . ILE A 1 131 ? -6.409 -3.180 4.580 1.00 97.94 131 ILE A C 1
ATOM 1031 O O . ILE A 1 131 ? -6.853 -3.061 3.441 1.00 97.94 131 ILE A O 1
ATOM 1035 N N . LEU A 1 132 ? -7.123 -2.866 5.651 1.00 98.06 132 LEU A N 1
ATOM 1036 C CA . LEU A 1 132 ? -8.500 -2.401 5.618 1.00 98.06 132 LEU A CA 1
ATOM 1037 C C . LEU A 1 132 ? -8.530 -0.872 5.653 1.00 98.06 132 LEU A C 1
ATOM 1039 O O . LEU A 1 132 ? -7.964 -0.264 6.561 1.00 98.06 132 LEU A O 1
ATOM 1043 N N . VAL A 1 133 ? -9.216 -0.265 4.686 1.00 98.31 133 VAL A N 1
ATOM 1044 C CA . VAL A 1 133 ? -9.357 1.192 4.551 1.00 98.31 133 VAL A CA 1
ATOM 1045 C C . VAL A 1 133 ? -10.827 1.591 4.683 1.00 98.31 133 VAL A C 1
ATOM 1047 O O . VAL A 1 133 ? -11.712 0.925 4.135 1.00 98.31 133 VAL A O 1
ATOM 1050 N N . GLY A 1 134 ? -11.085 2.676 5.415 1.00 97.62 134 GLY A N 1
ATOM 1051 C CA . GLY A 1 134 ? -12.413 3.270 5.590 1.00 97.62 134 GLY A CA 1
ATOM 1052 C C . GLY A 1 134 ? -12.820 3.356 7.058 1.00 97.62 134 GLY A C 1
ATOM 1053 O O . GLY A 1 134 ? -11.986 3.528 7.939 1.00 97.62 134 GLY A O 1
ATOM 1054 N N . THR A 1 135 ? -14.115 3.231 7.338 1.00 97.06 135 THR A N 1
ATOM 1055 C CA . THR A 1 135 ? -14.659 3.257 8.707 1.00 97.06 135 THR A CA 1
ATOM 1056 C C . THR A 1 135 ? -15.431 1.976 9.001 1.00 97.06 135 THR A C 1
ATOM 1058 O O . THR A 1 135 ? -15.848 1.278 8.078 1.00 97.06 135 THR A O 1
ATOM 1061 N N . GLY A 1 136 ? -15.745 1.705 10.272 1.00 95.44 136 GLY A N 1
ATOM 1062 C CA . GLY A 1 136 ? -16.647 0.599 10.626 1.00 95.44 136 GLY A CA 1
ATOM 1063 C C . GLY A 1 136 ? -18.055 0.718 10.012 1.00 95.44 136 GLY A C 1
ATOM 1064 O O . GLY A 1 136 ? -18.753 -0.281 9.874 1.00 95.44 136 GLY A O 1
ATOM 1065 N N . LYS A 1 137 ? -18.480 1.921 9.593 1.00 95.12 137 LYS A N 1
ATOM 1066 C CA . LYS A 1 137 ? -19.764 2.127 8.897 1.00 95.12 137 LYS A CA 1
ATOM 1067 C C . LYS A 1 137 ? -19.700 1.746 7.419 1.00 95.12 137 LYS A C 1
ATOM 1069 O O . LYS A 1 137 ? -20.707 1.305 6.871 1.00 95.12 137 LYS A O 1
ATOM 1074 N N . THR A 1 138 ? -18.551 1.954 6.774 1.00 95.50 138 THR A N 1
ATOM 1075 C CA . THR A 1 138 ? -18.375 1.688 5.340 1.00 95.50 138 THR A CA 1
ATOM 1076 C C . THR A 1 138 ? -17.823 0.294 5.075 1.00 95.50 138 THR A C 1
ATOM 1078 O O . THR A 1 138 ? -18.198 -0.312 4.076 1.00 95.50 138 THR A O 1
ATOM 1081 N N . ASN A 1 139 ? -17.022 -0.256 5.992 1.00 96.31 139 ASN A N 1
ATOM 1082 C CA . ASN A 1 139 ? -16.355 -1.547 5.869 1.00 96.31 139 ASN A CA 1
ATOM 1083 C C . ASN A 1 139 ? -16.649 -2.443 7.090 1.00 96.31 139 ASN A C 1
ATOM 1085 O O . ASN A 1 139 ? -16.204 -2.178 8.208 1.00 96.31 139 ASN A O 1
ATOM 1089 N N . GLN A 1 140 ? -17.379 -3.542 6.870 1.00 95.62 140 GLN A N 1
ATOM 1090 C CA . GLN A 1 140 ? -17.798 -4.446 7.949 1.00 95.62 140 GLN A CA 1
ATOM 1091 C C . GLN A 1 140 ? -16.627 -5.184 8.615 1.00 95.62 140 GLN A C 1
ATOM 1093 O O . GLN A 1 140 ? -16.720 -5.505 9.798 1.00 95.62 140 GLN A O 1
ATOM 1098 N N . LEU A 1 141 ? -15.515 -5.423 7.907 1.00 95.12 141 LEU A N 1
ATOM 1099 C CA . LEU A 1 141 ? -14.326 -6.028 8.520 1.00 95.12 141 LEU A CA 1
ATOM 1100 C C . LEU A 1 141 ? -13.643 -5.060 9.489 1.00 95.12 141 LEU A C 1
ATOM 1102 O O . LEU A 1 141 ? -13.122 -5.494 10.513 1.00 95.12 141 LEU A O 1
ATOM 1106 N N . ILE A 1 142 ? -13.699 -3.749 9.216 1.00 96.00 142 ILE A N 1
ATOM 1107 C CA . ILE A 1 142 ? -13.233 -2.735 10.170 1.00 96.00 142 ILE A CA 1
ATOM 1108 C C . ILE A 1 142 ? -14.109 -2.765 11.419 1.00 96.00 142 ILE A C 1
ATOM 1110 O O . ILE A 1 142 ? -13.564 -2.796 12.514 1.00 96.00 142 ILE A O 1
ATOM 1114 N N . ALA A 1 143 ? -15.439 -2.841 11.281 1.00 95.19 143 ALA A N 1
ATOM 1115 C CA . ALA A 1 143 ? -16.330 -2.961 12.439 1.00 95.19 143 ALA A CA 1
ATOM 1116 C C . ALA A 1 143 ? -15.990 -4.187 13.307 1.00 95.19 143 ALA A C 1
ATOM 1118 O O . ALA A 1 143 ? -15.825 -4.045 14.514 1.00 95.19 143 ALA A O 1
ATOM 1119 N N . GLN A 1 144 ? -15.797 -5.357 12.686 1.00 94.38 144 GLN A N 1
ATOM 1120 C CA . GLN A 1 144 ? -15.405 -6.594 13.379 1.00 94.38 144 GLN A CA 1
ATOM 1121 C C . GLN A 1 144 ? -14.026 -6.485 14.044 1.00 94.38 144 GLN A C 1
ATOM 1123 O O . GLN A 1 144 ? -13.826 -6.938 15.168 1.00 94.38 144 GLN A O 1
ATOM 1128 N N . GLY A 1 145 ? -13.051 -5.888 13.356 1.00 94.06 145 GLY A N 1
ATOM 1129 C CA . GLY A 1 145 ? -11.708 -5.692 13.893 1.00 94.06 145 GLY A CA 1
ATOM 1130 C C . GLY A 1 145 ? -11.671 -4.677 15.038 1.00 94.06 145 GLY A C 1
ATOM 1131 O O . GLY A 1 145 ? -10.929 -4.863 16.000 1.00 94.06 145 GLY A O 1
ATOM 1132 N N . SER A 1 146 ? -12.510 -3.639 14.981 1.00 93.44 146 SER A N 1
ATOM 1133 C CA . SER A 1 146 ? -12.627 -2.618 16.026 1.00 93.44 146 SER A CA 1
ATOM 1134 C C . SER A 1 146 ? -13.156 -3.160 17.358 1.00 93.44 146 SER A C 1
ATOM 1136 O O . SER A 1 146 ? -12.889 -2.559 18.393 1.00 93.44 146 SER A O 1
ATOM 1138 N N . GLU A 1 147 ? -13.836 -4.308 17.377 1.00 93.38 147 GLU A N 1
ATOM 1139 C CA . GLU A 1 147 ? -14.224 -4.985 18.626 1.00 93.38 147 GLU A CA 1
ATOM 1140 C C . GLU A 1 147 ? -13.017 -5.567 19.385 1.00 93.38 147 GLU A C 1
ATOM 1142 O O . GLU A 1 147 ? -13.110 -5.856 20.577 1.00 93.38 147 GLU A O 1
ATOM 1147 N N . LYS A 1 148 ? -11.875 -5.740 18.704 1.00 93.62 148 LYS A N 1
ATOM 1148 C CA . LYS A 1 148 ? -10.664 -6.389 19.236 1.00 93.62 148 LYS A CA 1
ATOM 1149 C C . LYS A 1 148 ? -9.556 -5.409 19.611 1.00 93.62 148 LYS A C 1
ATOM 1151 O O . LYS A 1 148 ? -8.526 -5.833 20.132 1.00 93.62 148 LYS A O 1
ATOM 1156 N N . ILE A 1 149 ? -9.737 -4.119 19.336 1.00 94.69 149 ILE A N 1
ATOM 1157 C CA . ILE A 1 149 ? -8.754 -3.083 19.668 1.00 94.69 149 ILE A CA 1
ATOM 1158 C C . ILE A 1 149 ? -9.120 -2.392 20.989 1.00 94.69 149 ILE A C 1
ATOM 1160 O O . ILE A 1 149 ? -10.298 -2.330 21.345 1.00 94.69 149 ILE A O 1
ATOM 1164 N N . PRO A 1 150 ? -8.144 -1.829 21.723 1.00 95.25 150 PRO A N 1
ATOM 1165 C CA . PRO A 1 150 ? -8.425 -1.057 22.929 1.00 95.25 150 PRO A CA 1
ATOM 1166 C C . PRO A 1 150 ? -9.417 0.087 22.671 1.00 95.25 150 PRO A C 1
ATOM 1168 O O . PRO A 1 150 ? -9.296 0.815 21.684 1.00 95.25 150 PRO A O 1
ATOM 1171 N N . ALA A 1 151 ? -10.375 0.292 23.580 1.00 92.50 151 ALA A N 1
ATOM 1172 C CA . ALA A 1 151 ? -11.446 1.278 23.402 1.00 92.50 151 ALA A CA 1
ATOM 1173 C C . ALA A 1 151 ? -10.925 2.713 23.198 1.00 92.50 151 ALA A C 1
ATOM 1175 O O . ALA A 1 151 ? -11.488 3.473 22.416 1.00 92.50 151 ALA A O 1
ATOM 1176 N N . ASN A 1 152 ? -9.821 3.079 23.854 1.00 93.31 152 ASN A N 1
ATOM 1177 C CA . ASN A 1 152 ? -9.164 4.375 23.669 1.00 93.31 152 ASN A CA 1
ATOM 1178 C C . ASN A 1 152 ? -8.581 4.549 22.257 1.00 93.31 152 ASN A C 1
ATOM 1180 O O . ASN A 1 152 ? -8.581 5.664 21.743 1.00 93.31 152 ASN A O 1
ATOM 1184 N N . LEU A 1 153 ? -8.109 3.466 21.629 1.00 94.75 153 LEU A N 1
ATOM 1185 C CA . LEU A 1 153 ? -7.644 3.483 20.243 1.00 94.75 153 LEU A CA 1
ATOM 1186 C C . LEU A 1 153 ? -8.829 3.586 19.279 1.00 94.75 153 LEU A C 1
ATOM 1188 O O . LEU A 1 153 ? -8.821 4.438 18.399 1.00 94.75 153 LEU A O 1
ATOM 1192 N N . GLY A 1 154 ? -9.872 2.775 19.484 1.00 91.94 154 GLY A N 1
ATOM 1193 C CA . GLY A 1 154 ? -11.082 2.807 18.653 1.00 91.94 154 GLY A CA 1
ATOM 1194 C C . GLY A 1 154 ? -11.881 4.112 18.756 1.00 91.94 154 GLY A C 1
ATOM 1195 O O . GLY A 1 154 ? -12.588 4.470 17.818 1.00 91.94 154 GLY A O 1
ATOM 1196 N N . ALA A 1 155 ? -11.748 4.844 19.865 1.00 92.69 155 ALA A N 1
ATOM 1197 C CA . ALA A 1 155 ? -12.342 6.167 20.058 1.00 92.69 155 ALA A CA 1
ATOM 1198 C C . ALA A 1 155 ? -11.470 7.320 19.527 1.00 92.69 155 ALA A C 1
ATOM 1200 O O . ALA A 1 155 ? -11.905 8.475 19.544 1.00 92.69 155 ALA A O 1
ATOM 1201 N N . ALA A 1 156 ? -10.239 7.048 19.083 1.00 95.94 156 ALA A N 1
ATOM 1202 C CA . ALA A 1 156 ? -9.374 8.077 18.531 1.00 95.94 156 ALA A CA 1
ATOM 1203 C C . ALA A 1 156 ? -9.955 8.629 17.224 1.00 95.94 156 ALA A C 1
ATOM 1205 O O . ALA A 1 156 ? -10.550 7.912 16.421 1.00 95.94 156 ALA A O 1
ATOM 1206 N N . LYS A 1 157 ? -9.732 9.925 16.984 1.00 97.12 157 LYS A N 1
ATOM 1207 C CA . LYS A 1 157 ? -10.235 10.608 15.786 1.00 97.12 157 LYS A CA 1
ATOM 1208 C C . LYS A 1 157 ? -9.742 9.947 14.493 1.00 97.12 157 LYS A C 1
ATOM 1210 O O . LYS A 1 157 ? -10.510 9.810 13.551 1.00 97.12 157 LYS A O 1
ATOM 1215 N N . GLN A 1 158 ? -8.478 9.536 14.481 1.00 97.19 158 GLN A N 1
ATOM 1216 C CA . GLN A 1 158 ? -7.778 8.879 13.379 1.00 97.19 158 GLN A CA 1
ATOM 1217 C C . GLN A 1 158 ? -6.783 7.882 13.980 1.00 97.19 158 GLN A C 1
ATOM 1219 O O . GLN A 1 158 ? -6.021 8.243 14.885 1.00 97.19 158 GLN A O 1
ATOM 1224 N N . PHE A 1 159 ? -6.798 6.638 13.509 1.00 97.81 159 PHE A N 1
ATOM 1225 C CA . PHE A 1 159 ? -5.974 5.574 14.066 1.00 97.81 159 PHE A CA 1
ATOM 1226 C C . PHE A 1 159 ? -5.537 4.536 13.036 1.00 97.81 159 PHE A C 1
ATOM 1228 O O . PHE A 1 159 ? -6.196 4.295 12.024 1.00 97.81 159 PHE A O 1
ATOM 1235 N N . ALA A 1 160 ? -4.432 3.872 13.357 1.00 97.75 160 ALA A N 1
ATOM 1236 C CA . ALA A 1 160 ? -4.025 2.637 12.714 1.00 97.75 160 ALA A CA 1
ATOM 1237 C C . ALA A 1 160 ? -3.909 1.536 13.770 1.00 97.75 160 ALA A C 1
ATOM 1239 O O . ALA A 1 160 ? -3.378 1.771 14.857 1.00 97.75 160 ALA A O 1
ATOM 1240 N N . ALA A 1 161 ? -4.399 0.338 13.470 1.00 97.56 161 ALA A N 1
ATOM 1241 C CA . ALA A 1 161 ? -4.361 -0.788 14.396 1.00 97.56 161 ALA A CA 1
ATOM 1242 C C . ALA A 1 161 ? -4.015 -2.081 13.669 1.00 97.56 161 ALA A C 1
ATOM 1244 O O . ALA A 1 161 ? -4.488 -2.321 12.563 1.00 97.56 161 ALA A O 1
ATOM 1245 N N . ARG A 1 162 ? -3.221 -2.935 14.311 1.00 96.38 162 ARG A N 1
ATOM 1246 C CA . ARG A 1 162 ? -3.009 -4.307 13.865 1.00 96.38 162 ARG A CA 1
ATOM 1247 C C . ARG A 1 162 ? -3.921 -5.228 14.664 1.00 96.38 162 ARG A C 1
ATOM 1249 O O . ARG A 1 162 ? -3.953 -5.141 15.888 1.00 96.38 162 ARG A O 1
ATOM 1256 N N . VAL A 1 163 ? -4.648 -6.100 13.980 1.00 95.19 163 VAL A N 1
ATOM 1257 C CA . VAL A 1 163 ? -5.553 -7.074 14.589 1.00 95.19 163 VAL A CA 1
ATOM 1258 C C . VAL A 1 163 ? -5.218 -8.453 14.047 1.00 95.19 163 VAL A C 1
ATOM 1260 O O . VAL A 1 163 ? -5.350 -8.701 12.853 1.00 95.19 163 VAL A O 1
ATOM 1263 N N . SER A 1 164 ? -4.826 -9.363 14.936 1.00 90.88 164 SER A N 1
ATOM 1264 C CA . SER A 1 164 ? -4.661 -10.772 14.590 1.00 90.88 164 SER A CA 1
ATOM 1265 C C . SER A 1 164 ? -5.975 -11.520 14.821 1.00 90.88 164 SER A C 1
ATOM 1267 O O . SER A 1 164 ? -6.550 -11.483 15.910 1.00 90.88 164 SER A O 1
ATOM 1269 N N . ASN A 1 165 ? -6.451 -12.208 13.787 1.00 80.62 165 ASN A N 1
ATOM 1270 C CA . ASN A 1 165 ? -7.623 -13.084 13.818 1.00 80.62 165 ASN A CA 1
ATOM 1271 C C . ASN A 1 165 ? -7.248 -14.575 13.826 1.00 80.62 165 ASN A C 1
ATOM 1273 O O . ASN A 1 165 ? -8.122 -15.439 13.861 1.00 80.62 165 ASN A O 1
ATOM 1277 N N . GLY A 1 166 ? -5.951 -14.880 13.822 1.00 81.06 166 GLY A N 1
ATOM 1278 C CA . GLY A 1 166 ? -5.403 -16.227 13.862 1.00 81.06 166 GLY A CA 1
ATOM 1279 C C . GLY A 1 166 ? -3.911 -16.233 13.514 1.00 81.06 166 GLY A C 1
ATOM 1280 O O . GLY A 1 166 ? -3.350 -15.184 13.204 1.00 81.06 166 GLY A O 1
ATOM 1281 N N . PRO A 1 167 ? -3.257 -17.410 13.508 1.00 74.69 167 PRO A N 1
ATOM 1282 C CA . PRO A 1 167 ? -1.813 -17.524 13.270 1.00 74.69 167 PRO A CA 1
ATOM 1283 C C . PRO A 1 167 ? -1.343 -16.924 11.940 1.00 74.69 167 PRO A C 1
ATOM 1285 O O . PRO A 1 167 ? -0.226 -16.431 11.850 1.00 74.69 167 PRO A O 1
ATOM 1288 N N . ASN A 1 168 ? -2.209 -16.955 10.924 1.00 75.12 168 ASN A N 1
ATOM 1289 C CA . ASN A 1 168 ? -1.921 -16.433 9.589 1.00 75.12 168 ASN A CA 1
ATOM 1290 C C . ASN A 1 168 ? -2.854 -15.295 9.174 1.00 75.12 168 ASN A C 1
ATOM 1292 O O . ASN A 1 168 ? -2.633 -14.735 8.104 1.00 75.12 168 ASN A O 1
ATOM 1296 N N . ASP A 1 169 ? -3.861 -14.980 9.995 1.00 87.44 169 ASP A N 1
ATOM 1297 C CA . ASP A 1 169 ? -4.879 -13.973 9.713 1.00 87.44 169 ASP A CA 1
ATOM 1298 C C . ASP A 1 169 ? -4.544 -12.692 10.481 1.00 87.44 169 ASP A C 1
ATOM 1300 O O . ASP A 1 169 ? -4.635 -12.644 11.710 1.00 87.44 169 ASP A O 1
ATOM 1304 N N . ASP A 1 170 ? -4.065 -11.689 9.757 1.00 93.00 170 ASP A N 1
ATOM 1305 C CA . ASP A 1 170 ? -3.520 -10.459 10.320 1.00 93.00 170 ASP A CA 1
ATOM 1306 C C . ASP A 1 170 ? -3.978 -9.276 9.477 1.00 93.00 170 ASP A C 1
ATOM 1308 O O . ASP A 1 170 ? -3.761 -9.235 8.258 1.00 93.00 170 ASP A O 1
ATOM 1312 N N . TRP A 1 171 ? -4.648 -8.334 10.132 1.00 96.44 171 TRP A N 1
ATOM 1313 C CA . TRP A 1 171 ? -5.259 -7.173 9.507 1.00 96.44 171 TRP A CA 1
ATOM 1314 C C . TRP A 1 171 ? -4.591 -5.901 9.998 1.00 96.44 171 TRP A C 1
ATOM 1316 O O . TRP A 1 171 ? -4.447 -5.681 11.200 1.00 96.44 171 TRP A O 1
ATOM 1326 N N . LEU A 1 172 ? -4.256 -5.023 9.065 1.00 97.56 172 LEU A N 1
ATOM 1327 C CA . LEU A 1 172 ? -3.918 -3.640 9.340 1.00 97.56 172 LEU A CA 1
ATOM 1328 C C . LEU A 1 172 ? -5.143 -2.772 9.055 1.00 97.56 172 LEU A C 1
ATOM 1330 O O . LEU A 1 172 ? -5.561 -2.632 7.913 1.00 97.56 172 LEU A O 1
ATOM 1334 N N . ILE A 1 173 ? -5.718 -2.183 10.091 1.00 98.12 173 ILE A N 1
ATOM 1335 C CA . ILE A 1 173 ? -6.866 -1.283 10.007 1.00 98.12 173 ILE A CA 1
ATOM 1336 C C . ILE A 1 173 ? -6.356 0.151 9.932 1.00 98.12 173 ILE A C 1
ATOM 1338 O O . ILE A 1 173 ? -5.631 0.583 10.826 1.00 98.12 173 ILE A O 1
ATOM 1342 N N . LEU A 1 174 ? -6.773 0.887 8.903 1.00 98.31 174 LEU A N 1
ATOM 1343 C CA . LEU A 1 174 ? -6.526 2.316 8.713 1.00 98.31 174 LEU A CA 1
ATOM 1344 C C . LEU A 1 174 ? -7.887 3.029 8.735 1.00 98.31 174 LEU A C 1
ATOM 1346 O O . LEU A 1 174 ? -8.646 2.945 7.768 1.00 98.31 174 LEU A O 1
ATOM 1350 N N . SER A 1 175 ? -8.233 3.654 9.865 1.00 98.25 175 SER A N 1
ATOM 1351 C CA . SER A 1 175 ? -9.605 4.108 10.139 1.00 98.25 175 SER A CA 1
ATOM 1352 C C . SER A 1 175 ? -9.656 5.397 10.965 1.00 98.25 175 SER A C 1
ATOM 1354 O O . SER A 1 175 ? -8.657 5.874 11.499 1.00 98.25 175 SER A O 1
ATOM 1356 N N . GLY A 1 176 ? -10.846 5.986 11.070 1.00 97.38 176 GLY A N 1
ATOM 1357 C CA . GLY A 1 176 ? -11.105 7.184 11.861 1.00 97.38 176 GLY A CA 1
ATOM 1358 C C . GLY A 1 176 ? -12.586 7.373 12.182 1.00 97.38 176 GLY A C 1
ATOM 1359 O O . GLY A 1 176 ? -13.420 6.516 11.882 1.00 97.38 176 GLY A O 1
ATOM 1360 N N . ALA A 1 177 ? -12.903 8.506 12.806 1.00 96.75 177 ALA A N 1
ATOM 1361 C CA . ALA A 1 177 ? -14.261 8.897 13.187 1.00 96.75 177 ALA A CA 1
ATOM 1362 C C . ALA A 1 177 ? -15.204 9.064 11.978 1.00 96.75 177 ALA A C 1
ATOM 1364 O O . ALA A 1 177 ? -16.414 8.852 12.095 1.00 96.75 177 ALA A O 1
ATOM 1365 N N . ASP A 1 178 ? -14.646 9.420 10.821 1.00 96.81 178 ASP A N 1
ATOM 1366 C CA . ASP A 1 178 ? -15.319 9.523 9.529 1.00 96.81 178 ASP A CA 1
ATOM 1367 C C . ASP A 1 178 ? -14.341 9.186 8.382 1.00 96.81 178 ASP A C 1
ATOM 1369 O O . ASP A 1 178 ? -13.183 8.831 8.620 1.00 96.81 178 ASP A O 1
ATOM 1373 N N . ASN A 1 179 ? -14.812 9.268 7.133 1.00 96.25 179 ASN A N 1
ATOM 1374 C CA . ASN A 1 179 ? -14.018 8.943 5.944 1.00 96.25 179 ASN A CA 1
ATOM 1375 C C . ASN A 1 179 ? -12.802 9.863 5.751 1.00 96.25 179 ASN A C 1
ATOM 1377 O O . ASN A 1 179 ? -11.759 9.401 5.295 1.00 96.25 179 ASN A O 1
ATOM 1381 N N . LEU A 1 180 ? -12.898 11.137 6.144 1.00 97.06 180 LEU A N 1
ATOM 1382 C CA . LEU A 1 180 ? -11.784 12.081 6.052 1.00 97.06 180 LEU A CA 1
ATOM 1383 C C . LEU A 1 180 ? -10.693 11.747 7.067 1.00 97.06 180 LEU A C 1
ATOM 1385 O O . LEU A 1 180 ? -9.504 11.799 6.759 1.00 97.06 180 LEU A O 1
ATOM 1389 N N . GLU A 1 181 ? -11.074 11.405 8.292 1.00 97.81 181 GLU A N 1
ATOM 1390 C CA . GLU A 1 181 ? -10.101 11.024 9.312 1.00 97.81 181 GLU A CA 1
ATOM 1391 C C . GLU A 1 181 ? -9.504 9.628 9.039 1.00 97.81 181 GLU A C 1
ATOM 1393 O O . GLU A 1 181 ? -8.326 9.404 9.325 1.00 97.81 181 GLU A O 1
ATOM 1398 N N . ALA A 1 182 ? -10.260 8.717 8.411 1.00 97.75 182 ALA A N 1
ATOM 1399 C CA . ALA A 1 182 ? -9.736 7.449 7.898 1.00 97.75 182 ALA A CA 1
ATOM 1400 C C . ALA A 1 182 ? -8.711 7.656 6.768 1.00 97.75 182 ALA A C 1
ATOM 1402 O O . ALA A 1 182 ? -7.635 7.055 6.800 1.00 97.75 182 ALA A O 1
ATOM 1403 N N . GLU A 1 183 ? -8.992 8.554 5.816 1.00 97.88 183 GLU A N 1
ATOM 1404 C CA . GLU A 1 183 ? -8.027 8.959 4.786 1.00 97.88 183 GLU A CA 1
ATOM 1405 C C . GLU A 1 183 ? -6.745 9.497 5.426 1.00 97.88 183 GLU A C 1
ATOM 1407 O O . GLU A 1 183 ? -5.649 9.071 5.068 1.00 97.88 183 GLU A O 1
ATOM 1412 N N . ARG A 1 184 ? -6.853 10.389 6.418 1.00 97.56 184 ARG A N 1
ATOM 1413 C CA . ARG A 1 184 ? -5.676 10.934 7.114 1.00 97.56 184 ARG A CA 1
ATOM 1414 C C . ARG A 1 184 ? -4.852 9.859 7.807 1.00 97.56 184 ARG A C 1
ATOM 1416 O O . ARG A 1 184 ? -3.626 9.919 7.736 1.00 97.56 184 ARG A O 1
ATOM 1423 N N . ALA A 1 185 ? -5.495 8.885 8.452 1.00 97.81 185 ALA A N 1
ATOM 1424 C CA . ALA A 1 185 ? -4.800 7.746 9.045 1.00 97.81 185 ALA A CA 1
ATOM 1425 C C . ALA A 1 185 ? -4.041 6.937 7.981 1.00 97.81 185 ALA A C 1
ATOM 1427 O O . ALA A 1 185 ? -2.861 6.628 8.158 1.00 97.81 185 ALA A O 1
ATOM 1428 N N . ALA A 1 186 ? -4.688 6.653 6.849 1.00 97.81 186 ALA A N 1
ATOM 1429 C CA . ALA A 1 186 ? -4.076 5.916 5.752 1.00 97.81 186 ALA A CA 1
ATOM 1430 C C . ALA A 1 186 ? -2.928 6.687 5.082 1.00 97.81 186 ALA A C 1
ATOM 1432 O O . ALA A 1 186 ? -1.872 6.112 4.828 1.00 97.81 186 ALA A O 1
ATOM 1433 N N . MET A 1 187 ? -3.096 7.986 4.825 1.00 96.50 187 MET A N 1
ATOM 1434 C CA . MET A 1 187 ? -2.063 8.823 4.207 1.00 96.50 187 MET A CA 1
ATOM 1435 C C . MET A 1 187 ? -0.870 9.035 5.132 1.00 96.50 187 MET A C 1
ATOM 1437 O O . MET A 1 187 ? 0.270 9.014 4.668 1.00 96.50 187 MET A O 1
ATOM 1441 N N . ASP A 1 188 ? -1.099 9.173 6.440 1.00 96.12 188 ASP A N 1
ATOM 1442 C CA . ASP A 1 188 ? -0.005 9.199 7.406 1.00 96.12 188 ASP A CA 1
ATOM 1443 C C . ASP A 1 188 ? 0.802 7.901 7.363 1.00 96.12 188 ASP A C 1
ATOM 1445 O O . ASP A 1 188 ? 2.029 7.959 7.284 1.00 96.12 188 ASP A O 1
ATOM 1449 N N . TRP A 1 189 ? 0.120 6.749 7.343 1.00 95.62 189 TRP A N 1
ATOM 1450 C CA . TRP A 1 189 ? 0.766 5.443 7.229 1.00 95.62 189 TRP A CA 1
ATOM 1451 C C . TRP A 1 189 ? 1.552 5.307 5.918 1.00 95.62 189 TRP A C 1
ATOM 1453 O O . TRP A 1 189 ? 2.705 4.877 5.940 1.00 95.62 189 TRP A O 1
ATOM 1463 N N . VAL A 1 190 ? 0.987 5.760 4.793 1.00 94.31 190 VAL A N 1
ATOM 1464 C CA . VAL A 1 190 ? 1.670 5.798 3.488 1.00 94.31 190 VAL A CA 1
ATOM 1465 C C . VAL A 1 190 ? 2.966 6.599 3.555 1.00 94.31 190 VAL A C 1
ATOM 1467 O O . VAL A 1 190 ? 4.013 6.120 3.119 1.00 94.31 190 VAL A O 1
ATOM 1470 N N . ILE A 1 191 ? 2.941 7.797 4.146 1.00 92.50 191 ILE A N 1
ATOM 1471 C CA . ILE A 1 191 ? 4.124 8.667 4.235 1.00 92.50 191 ILE A CA 1
ATOM 1472 C C . ILE A 1 191 ? 5.276 7.990 5.004 1.00 92.50 191 ILE A C 1
ATOM 1474 O O . ILE A 1 191 ? 6.445 8.281 4.723 1.00 92.50 191 ILE A O 1
ATOM 1478 N N . ARG A 1 192 ? 4.982 7.037 5.906 1.00 92.19 192 ARG A N 1
ATOM 1479 C CA . ARG A 1 192 ? 5.998 6.307 6.690 1.00 92.19 192 ARG A CA 1
ATOM 1480 C C . ARG A 1 192 ? 6.963 5.501 5.837 1.00 92.19 192 ARG A C 1
ATOM 1482 O O . ARG A 1 192 ? 8.148 5.444 6.162 1.00 92.19 192 ARG A O 1
ATOM 1489 N N . PHE A 1 193 ? 6.489 4.885 4.762 1.00 90.44 193 PHE A N 1
ATOM 1490 C CA . PHE A 1 193 ? 7.348 4.136 3.842 1.00 90.44 193 PHE A CA 1
ATOM 1491 C C . PHE A 1 193 ? 7.563 4.867 2.518 1.00 90.44 193 PHE A C 1
ATOM 1493 O O . PHE A 1 193 ? 8.591 4.664 1.876 1.00 90.44 193 PHE A O 1
ATOM 1500 N N . TRP A 1 194 ? 6.662 5.779 2.136 1.00 87.00 194 TRP A N 1
ATOM 1501 C CA . TRP A 1 194 ? 6.761 6.516 0.878 1.00 87.00 194 TRP A CA 1
ATOM 1502 C C . TRP A 1 194 ? 8.077 7.270 0.747 1.00 87.00 194 TRP A C 1
ATOM 1504 O O . TRP A 1 194 ? 8.650 7.292 -0.328 1.00 87.00 194 TRP A O 1
ATOM 1514 N N . LYS A 1 195 ? 8.638 7.828 1.826 1.00 85.31 195 LYS A N 1
ATOM 1515 C CA . LYS A 1 195 ? 9.935 8.525 1.744 1.00 85.31 195 LYS A CA 1
ATOM 1516 C C . LYS A 1 195 ? 11.108 7.631 1.303 1.00 85.31 195 LYS A C 1
ATOM 1518 O O . LYS A 1 195 ? 12.133 8.163 0.897 1.00 85.31 195 LYS A O 1
ATOM 1523 N N . TYR A 1 196 ? 10.958 6.307 1.387 1.00 85.19 196 TYR A N 1
ATOM 1524 C CA . TYR A 1 196 ? 11.929 5.313 0.921 1.00 85.19 196 TYR A CA 1
ATOM 1525 C C . TYR A 1 196 ? 11.564 4.704 -0.445 1.00 85.19 196 TYR A C 1
ATOM 1527 O O . TYR A 1 196 ? 12.360 3.959 -0.999 1.00 85.19 196 TYR A O 1
ATOM 1535 N N . ALA A 1 197 ? 10.378 5.022 -0.971 1.00 81.19 197 ALA A N 1
ATOM 1536 C CA . ALA A 1 197 ? 9.851 4.565 -2.262 1.00 81.19 197 ALA A CA 1
ATOM 1537 C C . ALA A 1 197 ? 9.512 5.729 -3.218 1.00 81.19 197 ALA A C 1
ATOM 1539 O O . ALA A 1 197 ? 8.987 5.535 -4.315 1.00 81.19 197 ALA A O 1
ATOM 1540 N N . LYS A 1 198 ? 9.763 6.967 -2.780 1.00 62.56 198 LYS A N 1
ATOM 1541 C CA . LYS A 1 198 ? 9.578 8.198 -3.540 1.00 62.56 198 LYS A CA 1
ATOM 1542 C C . LYS A 1 198 ? 10.536 8.105 -4.724 1.00 62.56 198 LYS A C 1
ATOM 1544 O O . LYS A 1 198 ? 11.717 7.888 -4.499 1.00 62.56 198 LYS A O 1
ATOM 1549 N N . ASP A 1 199 ? 9.987 8.209 -5.933 1.00 58.28 199 ASP A N 1
ATOM 1550 C CA . ASP A 1 199 ? 10.626 8.010 -7.255 1.00 58.28 199 ASP A CA 1
ATOM 1551 C C . ASP A 1 199 ? 10.308 6.664 -7.947 1.00 58.28 199 ASP A C 1
ATOM 1553 O O . ASP A 1 199 ? 10.683 6.456 -9.101 1.00 58.28 199 ASP A O 1
ATOM 1557 N N . SER A 1 200 ? 9.505 5.802 -7.310 1.00 59.38 200 SER A N 1
ATOM 1558 C CA . SER A 1 200 ? 9.141 4.461 -7.799 1.00 59.38 200 SER A CA 1
ATOM 1559 C C . SER A 1 200 ? 7.658 4.303 -8.167 1.00 59.38 200 SER A C 1
ATOM 1561 O O . SER A 1 200 ? 7.100 3.219 -8.008 1.00 59.38 200 SER A O 1
ATOM 1563 N N . GLY A 1 201 ? 6.970 5.368 -8.585 1.00 56.31 201 GLY A N 1
ATOM 1564 C CA . GLY A 1 201 ? 5.516 5.352 -8.793 1.00 56.31 201 GLY A CA 1
ATOM 1565 C C . GLY A 1 201 ? 5.053 4.299 -9.810 1.00 56.31 201 GLY A C 1
ATOM 1566 O O . GLY A 1 201 ? 5.240 4.476 -11.015 1.00 56.31 201 GLY A O 1
ATOM 1567 N N . ALA A 1 202 ? 4.391 3.238 -9.336 1.00 54.78 202 ALA A N 1
ATOM 1568 C CA . ALA A 1 202 ? 3.757 2.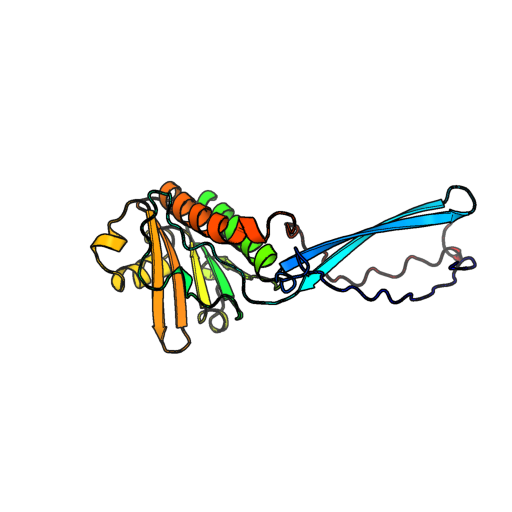255 -10.209 1.00 54.78 202 ALA A CA 1
ATOM 1569 C C . ALA A 1 202 ? 2.628 2.926 -11.015 1.00 54.78 202 ALA A C 1
ATOM 1571 O O . ALA A 1 202 ? 1.881 3.770 -10.506 1.00 54.78 202 ALA A O 1
ATOM 1572 N N . ARG A 1 203 ? 2.506 2.601 -12.307 1.00 51.00 203 ARG A N 1
ATOM 1573 C CA . ARG A 1 203 ? 1.448 3.165 -13.158 1.00 51.00 203 ARG A CA 1
ATOM 1574 C C . ARG A 1 20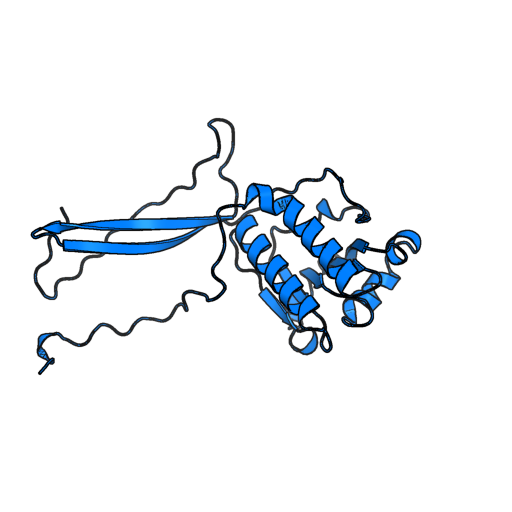3 ? 0.066 2.687 -12.695 1.00 51.00 203 ARG A C 1
ATOM 1576 O O . ARG A 1 203 ? -0.134 1.505 -12.459 1.00 51.00 203 ARG A O 1
ATOM 1583 N N . ARG A 1 204 ? -0.927 3.590 -12.723 1.00 46.59 204 ARG A N 1
ATOM 1584 C CA . ARG A 1 204 ? -2.364 3.275 -12.517 1.00 46.59 204 ARG A CA 1
ATOM 1585 C C . ARG A 1 204 ? -2.952 2.310 -13.554 1.00 46.59 204 ARG A C 1
ATOM 1587 O O . ARG A 1 204 ? -4.019 1.752 -13.333 1.00 46.59 204 ARG A O 1
ATOM 1594 N N . VAL A 1 205 ? -2.293 2.161 -14.698 1.00 45.12 205 VAL A N 1
ATOM 1595 C CA . VAL A 1 205 ? -2.696 1.255 -15.773 1.00 45.12 205 VAL A CA 1
ATOM 1596 C C . VAL A 1 205 ? -1.528 0.311 -15.970 1.00 45.12 205 VAL A C 1
ATOM 1598 O O . VAL A 1 205 ? -0.469 0.750 -16.427 1.00 45.12 205 VAL A O 1
ATOM 1601 N N . GLY A 1 206 ? -1.700 -0.951 -15.579 1.00 40.53 206 GLY A N 1
ATOM 1602 C CA . GLY A 1 206 ? -0.692 -1.966 -15.845 1.00 40.53 206 GLY A CA 1
ATOM 1603 C C . GLY A 1 206 ? -0.346 -1.950 -17.330 1.00 40.53 206 GLY A C 1
ATOM 1604 O O . GLY A 1 206 ? -1.232 -1.812 -18.182 1.00 40.53 206 GLY A O 1
ATOM 1605 N N . LEU A 1 207 ? 0.938 -2.091 -17.656 1.00 42.06 207 LEU A N 1
ATOM 1606 C CA . LEU A 1 207 ? 1.288 -2.719 -18.922 1.00 42.06 207 LEU A CA 1
ATOM 1607 C C . LEU A 1 207 ? 0.594 -4.076 -18.878 1.00 42.06 207 LEU A C 1
ATOM 1609 O O . LEU A 1 207 ? 1.023 -4.970 -18.156 1.00 42.06 207 LEU A O 1
ATOM 1613 N N . VAL A 1 208 ? -0.557 -4.178 -19.540 1.00 39.34 208 VAL A N 1
ATOM 1614 C CA . VAL A 1 208 ? -1.237 -5.455 -19.701 1.00 39.34 208 VAL A CA 1
ATOM 1615 C C . VAL A 1 208 ? -0.178 -6.370 -20.290 1.00 39.34 208 VAL A C 1
ATOM 1617 O O . VAL A 1 208 ? 0.395 -6.032 -21.330 1.00 39.34 208 VAL A O 1
ATOM 1620 N N . GLU A 1 209 ? 0.126 -7.474 -19.613 1.00 42.59 209 GLU A N 1
ATOM 1621 C CA . GLU A 1 209 ? 0.907 -8.552 -20.201 1.00 42.59 209 GLU A CA 1
ATOM 1622 C C . GLU A 1 209 ? 0.032 -9.137 -21.308 1.00 42.59 209 GLU A C 1
ATOM 1624 O O . GLU A 1 209 ? -0.772 -10.046 -21.131 1.00 42.59 209 GLU A O 1
ATOM 1629 N N . LYS A 1 210 ? 0.059 -8.457 -22.444 1.00 43.25 210 LYS A N 1
ATOM 1630 C CA . LYS A 1 210 ? -0.642 -8.823 -23.650 1.00 43.25 210 LYS A CA 1
ATOM 1631 C C . LYS A 1 210 ? 0.468 -9.113 -24.628 1.00 43.25 210 LYS A C 1
ATOM 1633 O O . LYS A 1 210 ? 1.272 -8.223 -24.911 1.00 43.25 210 LYS A O 1
ATOM 1638 N N . GLU A 1 211 ? 0.519 -10.342 -25.130 1.00 42.25 211 GLU A N 1
ATOM 1639 C CA . GLU A 1 211 ? 1.255 -10.596 -26.361 1.00 42.25 211 GLU A CA 1
ATOM 1640 C C . GLU A 1 211 ? 0.771 -9.568 -27.381 1.00 42.25 211 GLU A C 1
ATOM 1642 O O . GLU A 1 211 ? -0.398 -9.551 -27.784 1.00 42.25 211 GLU A O 1
ATOM 1647 N N . LEU A 1 212 ? 1.652 -8.631 -27.725 1.00 46.16 212 LEU A N 1
ATOM 1648 C CA . LEU A 1 212 ? 1.388 -7.742 -28.833 1.00 46.16 212 LEU A CA 1
ATOM 1649 C C . LEU A 1 212 ? 1.396 -8.634 -30.073 1.00 46.16 212 LEU A C 1
ATOM 1651 O O . LEU A 1 212 ? 2.376 -9.359 -30.269 1.00 46.16 212 LEU A O 1
ATOM 1655 N N . PRO A 1 213 ? 0.332 -8.622 -30.895 1.00 53.28 213 PRO A N 1
ATOM 1656 C CA . PRO A 1 213 ? 0.379 -9.333 -32.157 1.00 53.28 213 PRO A CA 1
ATOM 1657 C C . PRO A 1 213 ? 1.613 -8.845 -32.913 1.00 53.28 213 PRO A C 1
ATOM 1659 O O . PRO A 1 213 ? 1.864 -7.636 -32.983 1.00 53.28 213 PRO A O 1
ATOM 1662 N N . LEU A 1 214 ? 2.402 -9.790 -33.429 1.00 55.12 214 LEU A N 1
ATOM 1663 C CA . LEU A 1 214 ? 3.489 -9.475 -34.347 1.00 55.12 214 LEU A CA 1
ATOM 1664 C C . LEU A 1 214 ? 2.920 -8.532 -35.412 1.00 55.12 214 LEU A C 1
ATOM 1666 O O . LEU A 1 214 ? 1.847 -8.796 -35.961 1.00 55.12 214 LEU A O 1
ATOM 1670 N N . GLY A 1 215 ? 3.589 -7.398 -35.637 1.00 55.88 215 GLY A N 1
ATOM 1671 C CA . GLY A 1 215 ? 3.173 -6.457 -36.672 1.00 55.88 215 GLY A CA 1
ATOM 1672 C C . GLY A 1 215 ? 2.977 -7.198 -37.994 1.00 55.88 215 GLY A C 1
ATOM 1673 O O . GLY A 1 215 ? 3.718 -8.136 -38.289 1.00 55.88 215 GLY A O 1
ATOM 1674 N N . VAL A 1 216 ? 1.954 -6.807 -38.756 1.00 58.59 216 VAL A N 1
ATOM 1675 C CA . VAL A 1 216 ? 1.698 -7.373 -40.088 1.00 58.59 216 VAL A CA 1
ATOM 1676 C C . VAL A 1 216 ? 2.966 -7.321 -40.937 1.00 58.59 216 VAL A C 1
ATOM 1678 O O . VAL A 1 216 ? 3.713 -6.342 -40.870 1.00 58.59 216 VAL A O 1
ATOM 1681 N N . ASP A 1 217 ? 3.199 -8.384 -41.713 1.00 61.44 217 ASP A N 1
ATOM 1682 C CA . ASP A 1 217 ? 4.308 -8.456 -42.662 1.00 61.44 217 ASP A CA 1
ATOM 1683 C C . ASP A 1 217 ? 4.314 -7.181 -43.523 1.00 61.44 217 ASP A C 1
ATOM 1685 O O . ASP A 1 217 ? 3.317 -6.909 -44.202 1.00 61.44 217 ASP A O 1
ATOM 1689 N N . PRO A 1 218 ? 5.399 -6.385 -43.512 1.00 53.41 218 PRO A N 1
ATOM 1690 C CA . PRO A 1 218 ? 5.497 -5.184 -44.330 1.00 53.41 218 PRO A CA 1
ATOM 1691 C C . PRO A 1 218 ? 5.292 -5.450 -45.827 1.00 53.41 218 PRO A C 1
ATOM 1693 O O . PRO A 1 218 ? 4.941 -4.528 -46.555 1.00 53.41 218 PRO A O 1
ATOM 1696 N N . GLN A 1 219 ? 5.488 -6.691 -46.292 1.00 55.44 219 GLN A N 1
ATOM 1697 C CA . GLN A 1 219 ? 5.230 -7.098 -47.678 1.00 55.44 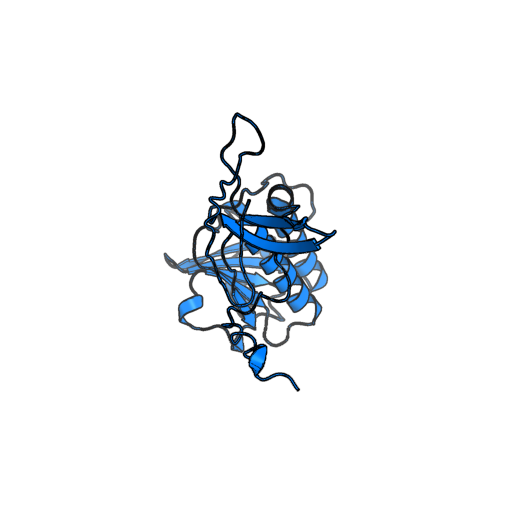219 GLN A CA 1
ATOM 1698 C C . GLN A 1 219 ? 3.734 -7.195 -48.025 1.00 55.44 219 GLN A C 1
ATOM 1700 O O . GLN A 1 219 ? 3.393 -7.298 -49.200 1.00 55.44 219 GLN A O 1
ATOM 1705 N N . GLY A 1 220 ? 2.848 -7.173 -47.024 1.00 52.31 220 GLY A N 1
ATOM 1706 C CA . GLY A 1 220 ? 1.392 -7.198 -47.182 1.00 52.31 220 GLY A CA 1
ATOM 1707 C C . GLY A 1 220 ? 0.707 -5.844 -46.978 1.00 52.31 220 GLY A C 1
ATOM 1708 O O . GLY A 1 220 ? -0.523 -5.797 -46.935 1.00 52.31 220 GLY A O 1
ATOM 1709 N N . LEU A 1 221 ? 1.466 -4.756 -46.810 1.00 41.69 221 LEU A N 1
ATOM 1710 C CA . LEU A 1 221 ? 0.915 -3.400 -46.770 1.00 41.69 221 LEU A CA 1
ATOM 1711 C C . LEU A 1 221 ? 0.687 -2.890 -48.211 1.00 41.69 221 LEU A C 1
ATOM 1713 O O . LEU A 1 221 ? 1.527 -3.168 -49.068 1.00 41.69 221 LEU A O 1
ATOM 1717 N N . PRO A 1 222 ? -0.441 -2.204 -48.491 1.00 48.19 222 PRO A N 1
ATOM 1718 C CA . PRO A 1 222 ? -0.790 -1.723 -49.831 1.00 48.19 222 PRO A CA 1
ATOM 1719 C C . PRO A 1 222 ? 0.190 -0.688 -50.394 1.00 48.19 222 PRO A C 1
ATOM 1721 O O . PRO A 1 222 ? 0.804 0.058 -49.594 1.00 48.19 222 PRO A O 1
#

Foldseek 3Di:
DDDDDVPDDDDDDDDDDQDPPDPPDDRAFFKDKDKDWDADPPRDTDIDIDIDGGADFFQFAPDDDDLAAEDPCLVVQDLNDAAEEEWEPQDDVLQVVLSVLLQQLSNLRRRDHYHYDYPVRDDPVRQLHYEYFFECVRHVVNVVQLVVGPPVQSQRQWYWYWGAPDPRRIYIYQYGPGNVSSSVSSVVRSVRRSVVSVVRGDDPDDPPPDPDPDPPDPVPDD

Radius of gyration: 22.01 Å; chains: 1; bounding box: 49×31×74 Å

Sequence (222 aa):
ALRLRPNESRTVTVNLKALPIDDSSAPLPGFYHVFLRIEGNGDLLRYGWMEARLPGRAKIDTETKTNVVYGENVFSFDLDRPLAVVYGDKSPIQDLETAYAVVNALESAVGRPIKIYELKDLPKEERAALILVGTGKTNQLIAQGSEKIPANLGAAKQFAARVSNGPNDDWLILSGADNLEAERAAMDWVIRFWKYAKDSGARRVGLVEKELPLGVDPQGLP

pLDDT: mean 86.12, std 14.06, range [39.34, 98.31]

Secondary structure (DSSP, 8-state):
-----TT----------PPPSSTTSPPPPEEEEEEEEEE-STT-EEEEEEEEEE--PPP------SSPEEPTTGGGS--SS--EEEE-TT--HHHHHHHHHHHHHHHHHHSS--EEEEGGG--GGGTTEEEEES-TTT-HHHHHHHTTS-HHHHTSSEEEEEEESSSS-EEEEEEESSHHHHHHHHHHHHHHHHHHHTT----SS------PPPPPPGGG--